Protein AF-A0AAU2G1R2-F1 (afdb_monomer)

Sequence (232 aa):
MHKQLATASADVEGIHIGPYNETPAFVFGTTLPKKSESITLYLLQAPGDGTLWDAKDLRLDPPVEDRSIRPGIDAPTEPNEEPPVGYHVRPEECGWFGRVLAQADAAGLMAFTGGGKPTAQYLTKRQGKGHFETFTHAGTGIVQDVTHTIHGKKFVGTDHVFRLNGVRVEAFSGLAEDLFDHLRDGRVEQYRHEAHALRDSWDTDPWDAKWRGPVSLHPDGTVMALRRLRLG

Secondary structure (DSSP, 8-state):
-HHHHHHHHHH-S-EEESSTTTS-EEEEEEE--STTSPPEEEEEEE---PPPP--TT---SSPPP---PPSB------TTSPPPSSEEE-GGGHHHHHHHHHHHHHHHHHHHTT-SHHHHTT--TTTTHHHHHH-----SS-EEEEEEEETTEEEEEEEEEEEETTEEEEEEEEEEHHHHHHHHTT-HHHHHHHHHHHTT-S---SEETTTTEEEEE-TTSEEEEEEE----

Solvent-accessible surface area (backbone atoms only — not comparable to full-atom values): 13292 Å² total; per-residue (Å²): 113,74,66,61,59,52,48,57,55,66,68,46,74,36,75,47,70,42,64,75,88,24,59,57,42,77,48,79,46,78,48,80,62,70,92,92,57,78,75,46,78,45,77,47,75,48,84,40,84,50,71,82,81,81,63,87,83,59,70,49,49,63,77,69,79,84,73,85,78,71,77,24,30,80,63,98,58,63,102,84,57,82,56,51,74,14,35,52,38,43,68,91,38,45,59,58,50,55,24,45,54,54,26,49,50,50,23,50,54,32,38,55,23,59,37,21,58,61,16,22,70,46,39,36,73,91,73,44,18,65,59,24,66,65,50,81,67,87,74,81,73,52,47,67,80,39,74,48,67,56,89,87,40,54,26,35,8,20,42,41,69,49,67,60,96,84,41,45,33,38,35,39,28,24,25,31,43,74,52,41,53,24,50,64,72,48,33,47,56,58,28,54,53,51,27,64,73,43,36,87,70,63,74,80,69,50,60,30,82,87,70,60,28,47,36,48,68,45,49,80,40,37,37,40,37,42,30,75,56,73,85,127

Mean predicted aligned error: 10.78 Å

pLDDT: mean 80.25, std 16.75, range [23.78, 97.75]

Foldseek 3Di:
DVVVVVVVCVQAVDEAEEDPLQDKDWDWDWDDDPPPDDIDIDIDISHHNDDDDDCPVQDQLDAADPDDFDFADPDPDDPPDGGDGHGYCYNVNVSRVVNLVLLVVLLVQCVQQPAAPLSLRSDDVVRPSVVRPPPPDDDAQWDAQDWDQFPNFIWGGIWHWDDDVNFIKIKHKTFGPVLVVCSSVSNSVVLVVVLQVCLVVDDPPQDGPVLGFGWDAGSSRIIMTMDTDDDD

Radius of gyration: 22.55 Å; Cα contacts (8 Å, |Δi|>4): 388; chains: 1; bounding box: 51×40×65 Å

Structure (mmCIF, N/CA/C/O backbone):
data_AF-A0AAU2G1R2-F1
#
_entry.id   AF-A0AAU2G1R2-F1
#
loop_
_atom_site.group_PDB
_atom_site.id
_atom_site.type_symbol
_atom_site.label_atom_id
_atom_site.label_alt_id
_atom_site.label_comp_id
_atom_site.label_asym_id
_atom_site.label_entity_id
_atom_site.label_seq_id
_atom_site.pdbx_PDB_ins_code
_atom_site.Cartn_x
_atom_site.Cartn_y
_atom_site.Cartn_z
_atom_site.occupancy
_atom_site.B_iso_or_equiv
_atom_site.auth_seq_id
_atom_site.auth_comp_id
_atom_site.auth_asym_id
_atom_site.auth_atom_id
_atom_site.pdbx_PDB_model_num
ATOM 1 N N . MET A 1 1 ? 4.671 18.970 1.355 1.00 27.77 1 MET A N 1
ATOM 2 C CA . MET A 1 1 ? 4.007 17.875 0.616 1.00 27.77 1 MET A CA 1
ATOM 3 C C . MET A 1 1 ? 3.863 18.156 -0.882 1.00 27.77 1 MET A C 1
ATOM 5 O O . MET A 1 1 ? 4.263 17.306 -1.658 1.00 27.77 1 MET A O 1
ATOM 9 N N . HIS A 1 2 ? 3.428 19.350 -1.318 1.00 28.17 2 HIS A N 1
ATOM 10 C CA . HIS A 1 2 ? 3.320 19.685 -2.756 1.00 28.17 2 HIS A CA 1
ATOM 11 C C . HIS A 1 2 ? 4.633 19.617 -3.563 1.00 28.17 2 HIS A C 1
ATOM 13 O O . HIS A 1 2 ? 4.597 19.294 -4.743 1.00 28.17 2 HIS A O 1
ATOM 19 N N . LYS A 1 3 ? 5.798 19.868 -2.946 1.00 23.78 3 LYS A N 1
ATOM 20 C CA . LYS A 1 3 ? 7.094 19.817 -3.647 1.00 23.78 3 LYS A CA 1
ATOM 21 C C . LYS A 1 3 ? 7.551 18.400 -4.014 1.00 23.78 3 LYS A C 1
ATOM 23 O O . LYS A 1 3 ? 8.157 18.248 -5.055 1.00 23.78 3 LYS A O 1
ATOM 28 N N . GLN A 1 4 ? 7.251 17.383 -3.202 1.00 28.77 4 GLN A N 1
ATOM 29 C CA . GLN A 1 4 ? 7.741 16.012 -3.433 1.00 28.77 4 GLN A CA 1
ATOM 30 C C . GLN A 1 4 ? 6.936 15.267 -4.508 1.00 28.77 4 GLN A C 1
ATOM 32 O O . GLN A 1 4 ? 7.524 14.564 -5.321 1.00 28.77 4 GLN A O 1
ATOM 37 N N . LEU A 1 5 ? 5.617 15.482 -4.567 1.00 28.64 5 LEU A N 1
ATOM 38 C CA . LEU A 1 5 ? 4.783 14.991 -5.672 1.00 28.64 5 LEU A CA 1
ATOM 39 C C . LEU A 1 5 ? 5.159 15.659 -7.006 1.00 28.64 5 LEU A C 1
ATOM 41 O O . LEU A 1 5 ? 5.196 14.986 -8.027 1.00 28.64 5 LEU A O 1
ATOM 45 N N . ALA A 1 6 ? 5.514 16.949 -6.979 1.00 30.42 6 ALA A N 1
ATOM 46 C CA . ALA A 1 6 ? 5.962 17.679 -8.165 1.00 30.42 6 ALA A CA 1
ATOM 47 C C . ALA A 1 6 ? 7.338 17.222 -8.686 1.00 30.42 6 ALA A C 1
ATOM 49 O O . ALA A 1 6 ? 7.575 17.301 -9.884 1.00 30.42 6 ALA A O 1
ATOM 50 N N . THR A 1 7 ? 8.244 16.739 -7.825 1.00 33.94 7 THR A N 1
ATOM 51 C CA . THR A 1 7 ? 9.551 16.208 -8.264 1.00 33.94 7 THR A CA 1
ATOM 52 C C . THR A 1 7 ? 9.407 14.826 -8.904 1.00 33.94 7 THR A C 1
ATOM 54 O O . THR A 1 7 ? 9.977 14.588 -9.959 1.00 33.94 7 THR A O 1
ATOM 57 N N . ALA A 1 8 ? 8.564 13.949 -8.345 1.00 40.16 8 ALA A N 1
ATOM 58 C CA . ALA A 1 8 ? 8.286 12.644 -8.949 1.00 40.16 8 ALA A CA 1
ATOM 59 C C . ALA A 1 8 ? 7.604 12.758 -10.328 1.00 40.16 8 ALA A C 1
ATOM 61 O O . ALA A 1 8 ? 7.925 11.986 -11.223 1.00 40.16 8 ALA A O 1
ATOM 62 N N . SER A 1 9 ? 6.710 13.738 -10.523 1.00 40.16 9 SER A N 1
ATOM 63 C CA . SER A 1 9 ? 6.109 14.003 -11.840 1.00 40.16 9 SER A CA 1
ATOM 64 C C . SER A 1 9 ? 7.039 14.735 -12.812 1.00 40.16 9 SER A C 1
ATOM 66 O O . SER A 1 9 ? 6.790 14.695 -14.008 1.00 40.16 9 SER A O 1
ATOM 68 N N . ALA A 1 10 ? 8.059 15.445 -12.314 1.00 42.25 10 ALA A N 1
ATOM 69 C CA . ALA A 1 10 ? 9.019 16.167 -13.152 1.00 42.25 10 ALA A CA 1
ATOM 70 C C . ALA A 1 10 ? 10.134 15.256 -13.692 1.00 42.25 10 ALA A C 1
ATOM 72 O O . ALA A 1 10 ? 10.619 15.494 -14.790 1.00 42.25 10 ALA A O 1
ATOM 73 N N . ASP A 1 11 ? 10.508 14.208 -12.949 1.00 46.41 11 ASP A N 1
ATOM 74 C CA . ASP A 1 11 ? 11.550 13.257 -13.368 1.00 46.41 11 ASP A CA 1
ATOM 75 C C . ASP A 1 11 ? 10.983 12.035 -14.124 1.00 46.41 11 ASP A C 1
ATOM 77 O O . ASP A 1 11 ? 11.727 11.297 -14.768 1.00 46.41 11 ASP A O 1
ATOM 81 N N . VAL A 1 12 ? 9.664 11.810 -14.069 1.00 55.34 12 VAL A N 1
ATOM 82 C CA . VAL A 1 12 ? 8.973 10.711 -14.763 1.00 55.34 12 VAL A CA 1
ATOM 83 C C . VAL A 1 12 ? 7.931 11.294 -15.719 1.00 55.34 12 VAL A C 1
ATOM 85 O O . VAL A 1 12 ? 6.729 11.195 -15.486 1.00 55.34 12 VAL A O 1
ATOM 88 N N . GLU A 1 13 ? 8.385 11.915 -16.812 1.00 61.81 13 GLU A N 1
ATOM 89 C CA . GLU A 1 13 ? 7.487 12.309 -17.915 1.00 61.81 13 GLU A CA 1
ATOM 90 C C . GLU A 1 13 ? 6.883 11.081 -18.627 1.00 61.81 13 GLU A C 1
ATOM 92 O O . GLU A 1 13 ? 5.807 11.168 -19.218 1.00 61.81 13 GLU A O 1
ATOM 97 N N . GLY A 1 14 ? 7.524 9.912 -18.506 1.00 69.56 14 GLY A N 1
ATOM 98 C CA . GLY A 1 14 ? 7.012 8.640 -19.005 1.00 69.56 14 GLY A CA 1
ATOM 99 C C . GLY A 1 14 ? 7.773 7.428 -18.462 1.00 69.56 14 GLY A C 1
ATOM 100 O O . GLY A 1 14 ? 8.947 7.517 -18.098 1.00 69.56 14 GLY A O 1
ATOM 101 N N . ILE A 1 15 ? 7.098 6.278 -18.413 1.00 74.62 15 ILE A N 1
ATOM 102 C CA . ILE A 1 15 ? 7.721 4.966 -18.192 1.00 74.62 15 ILE A CA 1
ATOM 103 C C . ILE A 1 15 ? 7.383 4.101 -19.402 1.00 74.62 15 ILE A C 1
ATOM 105 O O . ILE A 1 15 ? 6.207 3.861 -19.678 1.00 74.62 15 ILE A O 1
ATOM 109 N N . HIS A 1 16 ? 8.408 3.626 -20.105 1.00 78.25 16 HIS A N 1
ATOM 110 C CA . HIS A 1 16 ? 8.271 2.619 -21.155 1.00 78.25 16 HIS A CA 1
ATOM 111 C C . HIS A 1 16 ? 8.585 1.247 -20.562 1.00 78.25 16 HIS A C 1
ATOM 113 O O . HIS A 1 16 ? 9.627 1.086 -19.934 1.00 78.25 16 HIS A O 1
ATOM 119 N N . ILE A 1 17 ? 7.698 0.266 -20.731 1.00 77.31 17 ILE A N 1
ATOM 120 C CA . ILE A 1 17 ? 7.875 -1.093 -20.197 1.00 77.31 17 ILE A CA 1
ATOM 121 C C . ILE A 1 17 ? 7.864 -2.085 -21.355 1.00 77.31 17 ILE A C 1
ATOM 123 O O . ILE A 1 17 ? 6.938 -2.068 -22.165 1.00 77.31 17 ILE A O 1
ATOM 127 N N . GLY A 1 18 ? 8.852 -2.980 -21.378 1.00 77.12 18 GLY A N 1
ATOM 128 C CA . GLY A 1 18 ? 9.007 -3.983 -22.430 1.00 77.12 18 GLY A CA 1
ATOM 129 C C . GLY A 1 18 ? 9.781 -3.451 -23.638 1.00 77.12 18 GLY A C 1
ATOM 130 O O . GLY A 1 18 ? 10.344 -2.362 -23.570 1.00 77.12 18 GLY A O 1
ATOM 131 N N . PRO A 1 19 ? 9.857 -4.215 -24.739 1.00 78.19 19 PRO A N 1
ATOM 132 C CA . PRO A 1 19 ? 10.614 -3.812 -25.919 1.00 78.19 19 PRO A CA 1
ATOM 133 C C . PRO A 1 19 ? 10.111 -2.489 -26.507 1.00 78.19 19 PRO A C 1
ATOM 135 O O . PRO A 1 19 ? 8.931 -2.138 -26.405 1.00 78.19 19 PRO A O 1
ATOM 138 N N . TYR A 1 20 ? 11.014 -1.726 -27.119 1.00 76.19 20 TYR A N 1
ATOM 139 C CA . TYR A 1 20 ? 10.647 -0.471 -27.767 1.00 76.19 20 TYR A CA 1
ATOM 140 C C . TYR A 1 20 ? 9.692 -0.719 -28.944 1.00 76.19 20 TYR A C 1
ATOM 142 O O . TYR A 1 20 ? 9.938 -1.597 -29.763 1.00 76.19 20 TYR A O 1
ATOM 150 N N . ASN A 1 21 ? 8.639 0.098 -29.057 1.00 73.44 21 ASN A N 1
ATOM 151 C CA . ASN A 1 21 ? 7.665 0.080 -30.160 1.00 73.44 21 ASN A CA 1
ATOM 152 C C . ASN A 1 21 ? 6.867 -1.230 -30.348 1.00 73.44 21 ASN A C 1
ATOM 154 O O . ASN A 1 21 ? 6.244 -1.419 -31.388 1.00 73.44 21 ASN A O 1
ATOM 158 N N . GLU A 1 22 ? 6.842 -2.111 -29.347 1.00 75.31 22 GLU A N 1
ATOM 159 C CA . GLU A 1 22 ? 6.007 -3.324 -29.375 1.00 75.31 22 GLU A CA 1
ATOM 160 C C . GLU A 1 22 ? 4.726 -3.169 -28.538 1.00 75.31 22 GLU A C 1
ATOM 162 O O . GLU A 1 22 ? 3.746 -3.876 -28.764 1.00 75.31 22 GLU A O 1
ATOM 167 N N . THR A 1 23 ? 4.681 -2.223 -27.594 1.00 70.62 23 THR A N 1
ATOM 168 C CA . THR A 1 23 ? 3.522 -2.029 -26.708 1.00 70.62 23 THR A CA 1
ATOM 169 C C . THR A 1 23 ? 2.319 -1.465 -27.475 1.00 70.62 23 THR A C 1
ATOM 171 O O . THR A 1 23 ? 2.389 -0.332 -27.962 1.00 70.62 23 THR A O 1
ATOM 174 N N . PRO A 1 24 ? 1.185 -2.189 -27.554 1.00 70.12 24 PRO A N 1
ATOM 175 C CA . PRO A 1 24 ? -0.015 -1.668 -28.196 1.00 70.12 24 PRO A CA 1
ATOM 176 C C . PRO A 1 24 ? -0.565 -0.477 -27.404 1.00 70.12 24 PRO A C 1
ATOM 178 O O . PRO A 1 24 ? -0.709 -0.543 -26.181 1.00 70.12 24 PRO A O 1
ATOM 181 N N . ALA A 1 25 ? -0.914 0.606 -28.099 1.00 70.25 25 ALA A N 1
ATOM 182 C CA . ALA A 1 25 ? -1.429 1.818 -27.469 1.00 70.25 25 ALA A CA 1
ATOM 183 C C . ALA A 1 25 ? -2.689 2.340 -28.166 1.00 70.25 25 ALA A C 1
ATOM 185 O O . ALA A 1 25 ? -2.828 2.283 -29.390 1.00 70.25 25 ALA A O 1
ATOM 186 N N . PHE A 1 26 ? -3.592 2.903 -27.365 1.00 64.19 26 PHE A N 1
ATOM 187 C CA . PHE A 1 26 ? -4.735 3.673 -27.839 1.00 64.19 26 PHE A CA 1
ATOM 188 C C . PHE A 1 26 ? -4.612 5.110 -27.347 1.00 64.19 26 PHE A C 1
ATOM 190 O O . PHE A 1 26 ? -4.489 5.354 -26.147 1.00 64.19 26 PHE A O 1
ATOM 197 N N . VAL A 1 27 ? -4.683 6.064 -28.270 1.00 73.06 27 VAL A N 1
ATOM 198 C CA . VAL A 1 27 ? -4.771 7.490 -27.953 1.00 73.06 27 VAL A CA 1
ATOM 199 C C . VAL A 1 27 ? -6.194 7.950 -28.228 1.00 73.06 27 VAL A C 1
ATOM 201 O O . VAL A 1 27 ? -6.713 7.781 -29.333 1.00 73.06 27 VAL A O 1
ATOM 204 N N . PHE A 1 28 ? -6.819 8.538 -27.210 1.00 68.81 28 PHE A N 1
ATOM 205 C CA . PHE A 1 28 ? -8.180 9.055 -27.277 1.00 68.81 28 PHE A CA 1
ATOM 206 C C . PHE A 1 28 ? -8.156 10.582 -27.333 1.00 68.81 28 PHE A C 1
ATOM 208 O O . PHE A 1 28 ? -7.623 11.238 -26.440 1.00 68.81 28 PHE A O 1
ATOM 215 N N . GLY A 1 29 ? -8.775 11.159 -28.357 1.00 66.25 29 GLY A N 1
ATOM 216 C CA . GLY A 1 29 ? -9.076 12.585 -28.436 1.00 66.25 29 GLY A CA 1
ATOM 217 C C . GLY A 1 29 ? -10.578 12.791 -28.314 1.00 66.25 29 GLY A C 1
ATOM 218 O O . GLY A 1 29 ? -11.335 12.221 -29.088 1.00 66.25 29 GLY A O 1
ATOM 219 N N . THR A 1 30 ? -11.042 13.603 -27.367 1.00 73.75 30 THR A N 1
ATOM 220 C CA . THR A 1 30 ? -12.479 13.905 -27.250 1.00 73.75 30 THR A CA 1
ATOM 221 C C . THR A 1 30 ? -12.740 15.335 -27.685 1.00 73.75 30 THR A C 1
ATOM 223 O O . THR A 1 30 ? -12.097 16.257 -27.190 1.00 73.75 30 THR A O 1
ATOM 226 N N . THR A 1 31 ? -13.706 15.544 -28.577 1.00 77.88 31 THR A N 1
ATOM 227 C CA . THR A 1 31 ? -14.250 16.879 -28.850 1.00 77.88 31 THR A CA 1
ATOM 228 C C . THR A 1 31 ? -15.627 16.998 -28.214 1.00 77.88 31 THR A C 1
ATOM 230 O O . THR A 1 31 ? -16.535 16.224 -28.522 1.00 77.88 31 THR A O 1
ATOM 233 N N . LEU A 1 32 ? -15.759 17.975 -27.313 1.00 70.88 32 LEU A N 1
ATOM 234 C CA . LEU A 1 32 ? -17.007 18.342 -26.648 1.00 70.88 32 LEU A CA 1
ATOM 235 C C . LEU A 1 32 ? -17.584 19.593 -27.333 1.00 70.88 32 LEU A C 1
ATOM 237 O O . LEU A 1 32 ? -17.175 20.709 -26.997 1.00 70.88 32 LEU A O 1
ATOM 241 N N . PRO A 1 33 ? -18.492 19.447 -28.313 1.00 73.62 33 PRO A N 1
ATOM 242 C CA . PRO A 1 33 ? -19.118 20.599 -28.948 1.00 73.62 33 PRO A CA 1
ATOM 243 C C . PRO A 1 33 ? -20.087 21.320 -27.994 1.00 73.62 33 PRO A C 1
ATOM 245 O O . PRO A 1 33 ? -20.497 20.800 -26.952 1.00 73.62 33 PRO A O 1
ATOM 248 N N . LYS A 1 34 ? -20.455 22.563 -28.336 1.00 68.88 34 LYS A N 1
ATOM 249 C CA . LYS A 1 34 ? -21.449 23.333 -27.567 1.00 68.88 34 LYS A CA 1
ATOM 250 C C . LYS A 1 34 ? -22.849 22.716 -27.731 1.00 68.88 34 LYS A C 1
ATOM 252 O O . LYS A 1 34 ? -23.113 22.014 -28.697 1.00 68.88 34 LYS A O 1
ATOM 257 N N . LYS A 1 35 ? -23.723 22.975 -26.741 1.00 59.09 35 LYS A N 1
ATOM 258 C CA . LYS A 1 35 ? -25.059 22.368 -26.543 1.00 59.09 35 LYS A CA 1
ATOM 259 C C . LYS A 1 35 ? -25.756 21.942 -27.846 1.00 59.09 35 LYS A C 1
ATOM 261 O O . LYS A 1 35 ? -25.976 22.787 -28.707 1.00 59.09 35 LYS A O 1
ATOM 266 N N . SER A 1 36 ? -26.227 20.688 -27.852 1.00 59.25 36 SER A N 1
ATOM 267 C CA . SER A 1 36 ? -27.046 19.974 -28.859 1.00 59.25 36 SER A CA 1
ATOM 268 C C . SER A 1 36 ? -26.328 19.106 -29.903 1.00 59.25 36 SER A C 1
ATOM 270 O O . SER A 1 36 ? -27.009 18.400 -30.640 1.00 59.25 36 SER A O 1
ATOM 272 N N . GLU A 1 37 ? -24.996 19.037 -29.898 1.00 72.50 37 GLU A N 1
ATOM 273 C CA . GLU A 1 37 ? -24.237 18.115 -30.760 1.00 72.50 37 GLU A CA 1
ATOM 274 C C . GLU A 1 37 ? -23.710 16.884 -30.002 1.00 72.50 37 GLU A C 1
ATOM 276 O O . GLU A 1 37 ? -23.461 16.925 -28.793 1.00 72.50 37 GLU A O 1
ATOM 281 N N . SER A 1 38 ? -23.548 15.768 -30.718 1.00 71.56 38 SER A N 1
ATOM 282 C CA . SER A 1 38 ? -22.986 14.528 -30.180 1.00 71.56 38 SER A CA 1
ATOM 283 C C . SER A 1 38 ? -21.492 14.673 -29.881 1.00 71.56 38 SER A C 1
ATOM 285 O O . SER A 1 38 ? -20.734 15.202 -30.693 1.00 71.56 38 SER A O 1
ATOM 287 N N . ILE A 1 39 ? -21.054 14.139 -28.739 1.00 81.75 39 ILE A N 1
ATOM 288 C CA . ILE A 1 39 ? -19.632 14.033 -28.393 1.00 81.75 39 ILE A CA 1
ATOM 289 C C . ILE A 1 39 ? -18.931 13.168 -29.445 1.00 81.75 39 ILE A C 1
ATOM 291 O O . ILE A 1 39 ? -19.373 12.053 -29.720 1.00 81.75 39 ILE A O 1
ATOM 295 N N . THR A 1 40 ? -17.835 13.674 -30.013 1.00 79.69 40 THR A N 1
ATOM 296 C CA . THR A 1 40 ? -17.013 12.921 -30.971 1.00 79.69 40 THR A CA 1
ATOM 297 C C . THR A 1 40 ? -15.746 12.428 -30.285 1.00 79.69 40 THR A C 1
ATOM 299 O O . THR A 1 40 ? -15.020 13.215 -29.672 1.00 79.69 40 THR A O 1
ATOM 302 N N . LEU A 1 41 ? -15.485 11.125 -30.399 1.00 70.69 41 LEU A N 1
ATOM 303 C CA . LEU A 1 41 ? -14.278 10.462 -29.914 1.00 70.69 41 LEU A CA 1
ATOM 304 C C . LEU A 1 41 ? -13.398 10.087 -31.112 1.00 70.69 41 LEU A C 1
ATOM 306 O O . LEU A 1 41 ? -13.827 9.350 -31.996 1.00 70.69 41 LEU A O 1
ATOM 310 N N . TYR A 1 42 ? -12.169 10.588 -31.126 1.00 74.81 42 TYR A N 1
ATOM 311 C CA . TYR A 1 42 ? -11.104 10.189 -32.035 1.00 74.81 42 TYR A CA 1
ATOM 312 C C . TYR A 1 42 ? -10.277 9.103 -31.358 1.00 74.81 42 TYR A C 1
ATOM 314 O O . TYR A 1 42 ? -9.797 9.298 -30.241 1.00 74.81 42 TYR A O 1
ATOM 322 N N . LEU A 1 43 ? -10.112 7.972 -32.036 1.00 75.69 43 LEU A N 1
ATOM 323 C CA . LEU A 1 43 ? -9.280 6.867 -31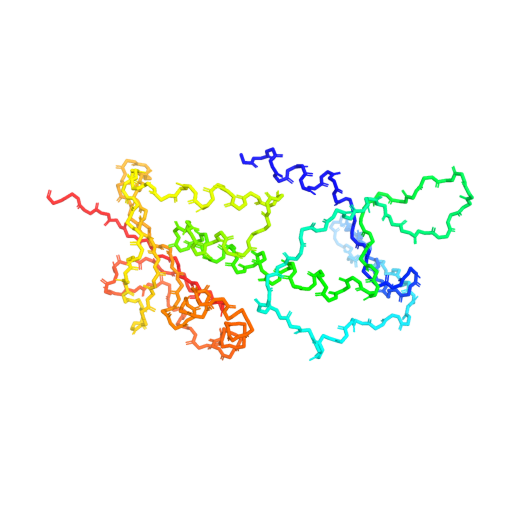.583 1.00 75.69 43 LEU A CA 1
ATOM 324 C C . LEU A 1 43 ? -8.127 6.697 -32.564 1.00 75.69 43 LEU A C 1
ATOM 326 O O . LEU A 1 43 ? -8.356 6.401 -33.736 1.00 75.69 43 LEU A O 1
ATOM 330 N N . LEU A 1 44 ? -6.899 6.861 -32.083 1.00 76.81 44 LEU A N 1
ATOM 331 C CA . LEU A 1 44 ? -5.711 6.422 -32.800 1.00 76.81 44 LEU A CA 1
ATOM 332 C C . LEU A 1 44 ? -5.216 5.138 -32.143 1.00 76.81 44 LEU A C 1
ATOM 334 O O . LEU A 1 44 ? -4.940 5.116 -30.944 1.00 76.81 44 LEU A O 1
ATOM 338 N N . GLN A 1 45 ? -5.119 4.075 -32.932 1.00 76.12 45 GLN A N 1
ATOM 339 C CA . GLN A 1 45 ? -4.516 2.821 -32.509 1.00 76.12 45 GLN A CA 1
ATOM 340 C C . GLN A 1 45 ? -3.092 2.751 -33.054 1.00 76.12 45 GLN A C 1
ATOM 342 O O . GLN A 1 45 ? -2.890 2.838 -34.264 1.00 76.12 45 GLN A O 1
ATOM 347 N N . ALA A 1 46 ? -2.127 2.542 -32.166 1.00 74.81 46 ALA A N 1
ATOM 348 C CA . ALA A 1 46 ? -0.814 2.036 -32.529 1.00 74.81 46 ALA A CA 1
ATOM 349 C C . ALA A 1 46 ? -0.849 0.509 -32.339 1.00 74.81 46 ALA A C 1
ATOM 351 O O . ALA A 1 46 ? -0.969 0.051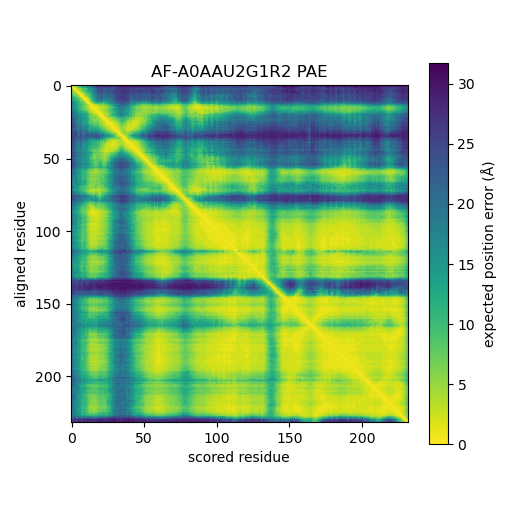 -31.195 1.00 74.81 46 ALA A O 1
ATOM 352 N N . PRO A 1 47 ? -0.852 -0.290 -33.426 1.00 67.56 47 PRO A N 1
ATOM 353 C CA . PRO A 1 47 ? -0.787 -1.737 -33.298 1.00 67.56 47 PRO A CA 1
ATOM 354 C C . PRO A 1 47 ? 0.553 -2.123 -32.668 1.00 67.56 47 PRO A C 1
ATOM 356 O O . PRO A 1 47 ? 1.585 -1.552 -33.005 1.00 67.56 47 PRO A O 1
ATOM 359 N N . GLY A 1 48 ? 0.514 -3.097 -31.771 1.00 69.00 48 GLY A N 1
ATOM 360 C CA . GLY A 1 48 ? 1.686 -3.685 -31.139 1.00 69.00 48 GLY A CA 1
ATOM 361 C C . GLY A 1 48 ? 1.430 -5.169 -30.911 1.00 69.00 48 GLY A C 1
ATOM 362 O O . GLY A 1 48 ? 0.281 -5.573 -30.711 1.00 69.00 48 GLY A O 1
ATOM 363 N N . ASP A 1 49 ? 2.476 -5.978 -31.000 1.00 71.25 49 ASP A N 1
ATOM 364 C CA . ASP A 1 49 ? 2.486 -7.411 -30.688 1.00 71.25 49 ASP A CA 1
ATOM 365 C C . ASP A 1 49 ? 3.057 -7.700 -29.291 1.00 71.25 49 ASP A C 1
ATOM 367 O O . ASP A 1 49 ? 3.123 -8.854 -28.865 1.00 71.25 49 ASP A O 1
ATOM 371 N N . GLY A 1 50 ? 3.395 -6.643 -28.549 1.00 66.38 50 GLY A N 1
ATOM 372 C CA . GLY A 1 50 ? 3.876 -6.709 -27.186 1.00 66.38 50 GLY A CA 1
ATOM 373 C C . GLY A 1 50 ? 2.875 -7.408 -26.275 1.00 66.38 50 GLY A C 1
ATOM 374 O O . GLY A 1 50 ? 1.717 -7.010 -26.130 1.00 66.38 50 GLY A O 1
ATOM 375 N N . THR A 1 51 ? 3.344 -8.457 -25.614 1.00 63.69 51 THR A N 1
ATOM 376 C CA . THR A 1 51 ? 2.619 -9.119 -24.534 1.00 63.69 51 THR A CA 1
ATOM 377 C C . THR A 1 51 ? 2.914 -8.438 -23.207 1.00 63.69 51 THR A C 1
ATOM 379 O O . THR A 1 51 ? 4.075 -8.178 -22.884 1.00 63.69 51 THR A O 1
ATOM 382 N N . LEU A 1 52 ? 1.874 -8.221 -22.395 1.00 64.12 52 LEU A N 1
ATOM 383 C CA . LEU A 1 52 ? 2.070 -7.926 -20.977 1.00 64.12 52 LEU A CA 1
ATOM 384 C C . LEU A 1 52 ? 2.926 -9.039 -20.372 1.00 64.12 52 LEU A C 1
ATOM 386 O O . LEU A 1 52 ? 2.629 -10.221 -20.543 1.00 64.12 52 LEU A O 1
ATOM 390 N N . TRP A 1 53 ? 4.007 -8.641 -19.712 1.00 68.31 53 TRP A N 1
ATOM 391 C CA . TRP A 1 53 ? 4.976 -9.563 -19.142 1.00 68.31 53 TRP A CA 1
ATOM 392 C C . TRP A 1 53 ? 4.298 -10.581 -18.206 1.00 68.31 53 TRP A C 1
ATOM 394 O O . TRP A 1 53 ? 3.581 -10.208 -17.276 1.00 68.31 53 TRP A O 1
ATOM 404 N N . ASP A 1 54 ? 4.519 -11.873 -18.474 1.00 69.31 54 ASP A N 1
ATOM 405 C CA . ASP A 1 54 ? 3.974 -12.978 -17.684 1.00 69.31 54 ASP A CA 1
ATOM 406 C C . ASP A 1 54 ? 4.833 -13.187 -16.428 1.00 69.31 54 ASP A C 1
ATOM 408 O O . ASP A 1 54 ? 5.942 -13.721 -16.477 1.00 69.31 54 ASP A O 1
ATOM 412 N N . ALA A 1 55 ? 4.317 -12.736 -15.285 1.00 67.75 55 ALA A N 1
ATOM 413 C CA . ALA A 1 55 ? 5.023 -12.721 -14.007 1.00 67.75 55 ALA A CA 1
ATOM 414 C C . ALA A 1 55 ? 5.037 -14.083 -13.276 1.00 67.75 55 ALA A C 1
ATOM 416 O O . ALA A 1 55 ? 5.248 -14.113 -12.066 1.00 67.75 55 ALA A O 1
ATOM 417 N N . LYS A 1 56 ? 4.809 -15.212 -13.964 1.00 69.38 56 LYS A N 1
ATOM 418 C CA . LYS A 1 56 ? 4.714 -16.555 -13.345 1.00 69.38 56 LYS A CA 1
ATOM 419 C C . LYS A 1 56 ? 5.894 -16.937 -12.449 1.00 69.38 56 LYS A C 1
ATOM 421 O O . LYS A 1 56 ? 5.679 -17.593 -11.436 1.00 69.38 56 LYS A O 1
ATOM 426 N N . ASP A 1 57 ? 7.102 -16.494 -12.792 1.00 73.06 57 ASP A N 1
ATOM 427 C CA . ASP A 1 57 ? 8.325 -16.789 -12.033 1.00 73.06 57 ASP A CA 1
ATOM 428 C C . ASP A 1 57 ? 8.795 -15.608 -11.161 1.00 73.06 57 ASP A C 1
ATOM 430 O O . ASP A 1 57 ? 9.896 -15.623 -10.595 1.00 73.06 57 ASP A O 1
ATOM 434 N N . LEU A 1 58 ? 7.988 -14.547 -11.056 1.00 83.44 58 LEU A N 1
ATOM 435 C CA . LEU A 1 58 ? 8.341 -13.371 -10.277 1.00 83.44 58 LEU A CA 1
ATOM 436 C C . LEU A 1 58 ? 8.241 -13.667 -8.783 1.00 83.44 58 LEU A C 1
ATOM 438 O O . LEU A 1 58 ? 7.150 -13.839 -8.252 1.00 83.44 58 LEU A O 1
ATOM 442 N N . ARG A 1 59 ? 9.386 -13.606 -8.099 1.00 90.00 59 ARG A N 1
ATOM 443 C CA . ARG A 1 59 ? 9.446 -13.655 -6.634 1.00 90.00 59 ARG A CA 1
ATOM 444 C C . ARG A 1 59 ? 9.414 -12.256 -6.024 1.00 90.00 59 ARG A C 1
ATOM 446 O O . ARG A 1 59 ? 10.336 -11.474 -6.299 1.00 90.00 59 ARG A O 1
ATOM 453 N N . LEU A 1 60 ? 8.416 -11.954 -5.191 1.00 91.62 60 LEU A N 1
ATOM 454 C CA . LEU A 1 60 ? 8.220 -10.623 -4.577 1.00 91.62 60 LEU A CA 1
ATOM 455 C C . LEU A 1 60 ? 8.824 -10.478 -3.173 1.00 91.62 60 LEU A C 1
ATOM 457 O O . LEU A 1 60 ? 9.211 -9.372 -2.794 1.00 91.62 60 LEU A O 1
ATOM 461 N N . ASP A 1 61 ? 8.927 -11.578 -2.430 1.00 94.12 61 ASP A N 1
ATOM 462 C CA . ASP A 1 61 ? 9.421 -11.596 -1.045 1.00 94.12 61 ASP A CA 1
ATOM 463 C C . ASP A 1 61 ? 10.890 -11.162 -0.874 1.00 94.12 61 ASP A C 1
ATOM 465 O O . ASP A 1 61 ? 11.199 -10.484 0.109 1.00 94.12 61 ASP A O 1
ATOM 469 N N . PRO A 1 62 ? 11.833 -11.513 -1.779 1.00 91.62 62 PRO A N 1
ATOM 470 C CA . PRO A 1 62 ? 13.216 -11.081 -1.618 1.00 91.62 62 PRO A CA 1
ATOM 471 C C . PRO A 1 62 ? 13.327 -9.550 -1.584 1.00 91.62 62 PRO A C 1
ATOM 473 O O . PRO A 1 62 ? 12.561 -8.872 -2.267 1.00 91.62 62 PRO A O 1
ATOM 476 N N . PRO A 1 63 ? 14.308 -8.979 -0.864 1.00 87.00 63 PRO A N 1
ATOM 477 C CA . PRO A 1 63 ? 14.507 -7.537 -0.852 1.00 87.00 63 PRO A CA 1
ATOM 478 C C . PRO A 1 63 ? 14.833 -7.004 -2.254 1.00 87.00 63 PRO A C 1
ATOM 480 O O . PRO A 1 63 ? 15.412 -7.691 -3.105 1.00 87.00 63 PRO A O 1
ATOM 483 N N . VAL A 1 64 ? 14.467 -5.746 -2.485 1.00 87.12 64 VAL A N 1
ATOM 484 C CA . VAL A 1 64 ? 14.760 -5.033 -3.732 1.00 87.12 64 VAL A CA 1
ATOM 485 C C . VAL A 1 64 ? 16.224 -4.603 -3.765 1.00 87.12 64 VAL A C 1
ATOM 487 O O . VAL A 1 64 ? 16.761 -4.053 -2.803 1.00 87.12 64 VAL A O 1
ATOM 490 N N . GLU A 1 65 ? 16.867 -4.814 -4.909 1.00 86.38 65 GLU A N 1
ATOM 491 C CA . GLU A 1 65 ? 18.200 -4.284 -5.183 1.00 86.38 65 GLU A CA 1
ATOM 492 C C . GLU A 1 65 ? 18.145 -2.774 -5.444 1.00 86.38 65 GLU A C 1
ATOM 494 O O . GLU A 1 65 ? 17.345 -2.299 -6.255 1.00 86.38 65 GLU A O 1
ATOM 499 N N . ASP A 1 66 ? 19.043 -2.024 -4.803 1.00 85.25 66 ASP A N 1
ATOM 500 C CA . ASP A 1 66 ? 19.203 -0.577 -4.990 1.00 85.25 66 ASP A CA 1
ATOM 501 C C . ASP A 1 66 ? 19.944 -0.286 -6.312 1.00 85.25 66 ASP A C 1
ATOM 503 O O . ASP A 1 66 ? 21.156 -0.051 -6.340 1.00 85.25 66 ASP A O 1
ATOM 507 N N . ARG A 1 67 ? 19.214 -0.391 -7.431 1.00 83.69 67 ARG A N 1
ATOM 508 C CA . ARG A 1 67 ? 19.729 -0.152 -8.787 1.00 83.69 67 ARG A CA 1
ATOM 509 C C . ARG A 1 67 ? 19.627 1.326 -9.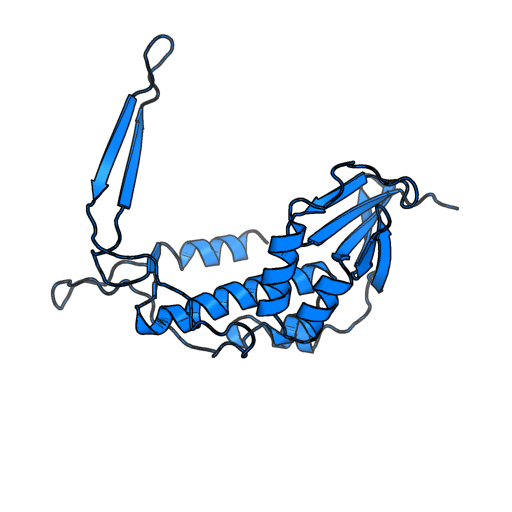161 1.00 83.69 67 ARG A C 1
ATOM 511 O O . ARG A 1 67 ? 18.619 1.979 -8.914 1.00 83.69 67 ARG A O 1
ATOM 518 N N . SER A 1 68 ? 20.665 1.838 -9.820 1.00 78.69 68 SER A N 1
ATOM 519 C CA . SER A 1 68 ? 20.670 3.179 -10.411 1.00 78.69 68 SER A CA 1
ATOM 520 C C . SER A 1 68 ? 20.345 3.073 -11.898 1.00 78.69 68 SER A C 1
ATOM 522 O O . SER A 1 68 ? 21.259 2.949 -12.711 1.00 78.69 68 SER A O 1
ATOM 524 N N . ILE A 1 69 ? 19.057 3.087 -12.251 1.00 74.50 69 ILE A N 1
ATOM 525 C CA . ILE A 1 69 ? 18.637 3.063 -13.659 1.00 74.50 69 ILE A CA 1
ATOM 526 C C . ILE A 1 69 ? 18.895 4.430 -14.291 1.00 74.50 69 ILE A C 1
ATOM 528 O O . ILE A 1 69 ? 18.611 5.472 -13.697 1.00 74.50 69 ILE A O 1
ATOM 532 N N . ARG A 1 70 ? 19.481 4.409 -15.490 1.00 78.19 70 ARG A N 1
ATOM 533 C CA . ARG A 1 70 ? 19.733 5.609 -16.283 1.00 78.19 70 ARG A CA 1
ATOM 534 C C . ARG A 1 70 ? 18.390 6.160 -16.792 1.00 78.19 70 ARG A C 1
ATOM 536 O O . ARG A 1 70 ? 17.638 5.394 -17.384 1.00 78.19 70 ARG A O 1
ATOM 543 N N . PRO A 1 71 ? 18.098 7.456 -16.599 1.00 76.81 71 PRO A N 1
ATOM 544 C CA . PRO A 1 71 ? 16.964 8.096 -17.257 1.00 76.81 71 PRO A CA 1
ATOM 545 C C . PRO A 1 71 ? 17.128 8.090 -18.785 1.00 76.81 71 PRO A C 1
ATOM 547 O O . PRO A 1 71 ? 18.236 8.273 -19.297 1.00 76.81 71 PRO A O 1
ATOM 550 N N . GLY A 1 72 ? 16.019 7.915 -19.490 1.00 77.50 72 GLY A N 1
ATOM 551 C CA . GLY A 1 72 ? 15.900 7.864 -20.942 1.00 77.50 72 GLY A CA 1
ATOM 552 C C . GLY A 1 72 ? 15.076 6.660 -21.396 1.00 77.50 72 GLY A C 1
ATOM 553 O O . GLY A 1 72 ? 15.165 5.577 -20.814 1.00 77.50 72 GLY A O 1
ATOM 554 N N . ILE A 1 73 ? 14.275 6.847 -22.443 1.00 79.81 73 ILE A N 1
ATOM 555 C CA . ILE A 1 73 ? 13.689 5.737 -23.195 1.00 79.81 73 ILE A CA 1
ATOM 556 C C . ILE A 1 73 ? 14.671 5.346 -24.298 1.00 79.81 73 ILE A C 1
ATOM 558 O O . ILE A 1 73 ? 14.995 6.176 -25.144 1.00 79.81 73 ILE A O 1
ATOM 562 N N . ASP A 1 74 ? 15.135 4.093 -24.301 1.00 78.88 74 ASP A N 1
ATOM 563 C CA . ASP A 1 74 ? 15.952 3.557 -25.402 1.00 78.88 74 ASP A CA 1
ATOM 564 C C . ASP A 1 74 ? 15.121 3.485 -26.698 1.00 78.88 74 ASP A C 1
ATOM 566 O O . ASP A 1 74 ? 14.511 2.463 -27.013 1.00 78.88 74 ASP A O 1
ATOM 570 N N . ALA A 1 75 ? 15.057 4.600 -27.422 1.00 73.56 75 ALA A N 1
ATOM 571 C CA . ALA A 1 75 ? 14.554 4.676 -28.782 1.00 73.56 75 ALA A CA 1
ATOM 572 C C . ALA A 1 75 ? 15.712 4.415 -29.762 1.00 73.56 75 ALA A C 1
ATOM 574 O O . ALA A 1 75 ? 16.850 4.794 -29.477 1.00 73.56 75 ALA A O 1
ATOM 575 N N . PRO A 1 76 ? 15.462 3.800 -30.930 1.00 66.19 76 PRO A N 1
ATOM 576 C CA . PRO A 1 76 ? 16.412 3.768 -32.031 1.00 66.19 76 PRO A CA 1
ATOM 577 C C . PRO A 1 76 ? 16.488 5.169 -32.658 1.00 66.19 76 PRO A C 1
ATOM 579 O O . PRO A 1 76 ? 15.945 5.417 -33.731 1.00 66.19 76 PRO A O 1
ATOM 582 N N . THR A 1 77 ? 17.101 6.110 -31.948 1.00 60.59 77 THR A N 1
ATOM 583 C CA . THR A 1 77 ? 17.407 7.457 -32.429 1.00 60.59 77 THR A CA 1
ATOM 584 C C . THR A 1 77 ? 18.696 7.461 -33.253 1.00 60.59 77 THR A C 1
ATOM 586 O O . THR A 1 77 ? 19.531 6.556 -33.148 1.00 60.59 77 THR A O 1
ATOM 589 N N . GLU A 1 78 ? 18.885 8.485 -34.094 1.00 62.00 78 GLU A N 1
ATOM 590 C CA . GLU A 1 78 ? 20.187 8.709 -34.730 1.00 62.00 78 GLU A CA 1
ATOM 591 C C . GLU A 1 78 ? 21.279 8.931 -33.657 1.00 62.00 78 GLU A C 1
ATOM 593 O O . GLU A 1 78 ? 20.963 9.398 -32.561 1.00 62.00 78 GLU A O 1
ATOM 598 N N . PRO A 1 79 ? 22.571 8.650 -33.935 1.00 58.44 79 PRO A N 1
ATOM 599 C CA . PRO A 1 79 ? 23.654 8.625 -32.934 1.00 58.44 79 PRO A CA 1
ATOM 600 C C . PRO A 1 79 ? 23.865 9.902 -32.094 1.00 58.44 79 PRO A C 1
ATOM 602 O O . PRO A 1 79 ? 24.708 9.898 -31.200 1.00 58.44 79 PRO A O 1
ATOM 605 N N . ASN A 1 80 ? 23.154 10.991 -32.397 1.00 61.62 80 ASN A N 1
ATOM 606 C CA . ASN A 1 80 ? 23.319 12.323 -31.821 1.00 61.62 80 ASN A CA 1
ATOM 607 C C . ASN A 1 80 ? 22.022 12.931 -31.255 1.00 61.62 80 ASN A C 1
ATOM 609 O O . ASN A 1 80 ? 22.021 14.106 -30.892 1.00 61.62 80 ASN A O 1
ATOM 613 N N . GLU A 1 81 ? 20.926 12.176 -31.207 1.00 71.69 81 GLU A N 1
ATOM 614 C CA . GLU A 1 81 ? 19.648 12.660 -30.682 1.00 71.69 81 GLU A CA 1
ATOM 615 C C . GLU A 1 81 ? 19.462 12.201 -29.229 1.00 71.69 81 GLU A C 1
ATOM 617 O O . GLU A 1 81 ? 19.747 11.052 -28.878 1.00 71.69 81 GLU A O 1
ATOM 622 N N . GLU A 1 82 ? 19.040 13.122 -28.359 1.00 70.50 82 GLU A N 1
ATOM 623 C CA . GLU A 1 82 ? 18.815 12.805 -26.949 1.00 70.50 82 GLU A CA 1
ATOM 624 C C . GLU A 1 82 ? 17.658 11.802 -26.813 1.00 70.50 82 GLU A C 1
ATOM 626 O O . GLU A 1 82 ? 16.629 11.957 -27.477 1.00 70.50 82 GLU A O 1
ATOM 631 N N . PRO A 1 83 ? 17.801 10.761 -25.970 1.00 71.94 83 PRO A N 1
ATOM 632 C CA . PRO A 1 83 ? 16.723 9.808 -25.757 1.00 71.94 83 PRO A CA 1
ATOM 633 C C . PRO A 1 83 ? 15.502 10.528 -25.164 1.00 71.94 83 PRO A C 1
ATOM 635 O O . PRO A 1 83 ? 15.679 11.429 -24.336 1.00 71.94 83 PRO A O 1
ATOM 638 N N . PRO A 1 84 ? 14.270 10.121 -25.525 1.00 76.25 84 PRO A N 1
ATOM 639 C CA . PRO A 1 84 ? 13.067 10.679 -24.924 1.00 76.25 84 PRO A CA 1
ATOM 640 C C . PRO A 1 84 ? 13.124 10.645 -23.392 1.00 76.25 84 PRO A C 1
ATOM 642 O O . PRO A 1 84 ? 13.615 9.678 -22.798 1.00 76.25 84 PRO A O 1
ATOM 645 N N . VAL A 1 85 ? 12.605 11.698 -22.758 1.00 78.38 85 VAL A N 1
ATOM 646 C CA . VAL A 1 85 ? 12.554 11.825 -21.297 1.00 78.38 85 VAL A CA 1
ATOM 647 C C . VAL A 1 85 ? 11.694 10.705 -20.710 1.00 78.38 85 VAL A C 1
ATOM 649 O O . VAL A 1 85 ? 10.620 10.391 -21.221 1.00 78.38 85 VAL A O 1
ATOM 652 N N . GLY A 1 86 ? 12.166 10.096 -19.624 1.00 77.69 86 GLY A N 1
ATOM 653 C CA . GLY A 1 86 ? 11.454 9.032 -18.924 1.00 77.69 86 GLY A CA 1
ATOM 654 C C . GLY A 1 86 ? 12.384 7.932 -18.437 1.00 77.69 86 GLY A C 1
ATOM 655 O O . GLY A 1 86 ? 13.586 8.140 -18.291 1.00 77.69 86 GLY A O 1
ATOM 656 N N . TYR A 1 87 ? 11.829 6.749 -18.195 1.00 81.19 87 TYR A N 1
ATOM 657 C CA . TYR A 1 87 ? 12.587 5.548 -17.850 1.00 81.19 87 TYR A CA 1
ATOM 658 C C . TYR A 1 87 ? 12.154 4.375 -18.723 1.00 81.19 87 TYR A C 1
ATOM 660 O O . TYR A 1 87 ? 10.960 4.098 -18.843 1.00 81.19 87 TYR A O 1
ATOM 668 N N . HIS A 1 88 ? 13.124 3.659 -19.285 1.00 84.19 88 HIS A N 1
ATOM 669 C CA . HIS A 1 88 ? 12.892 2.379 -19.943 1.00 84.19 88 HIS A CA 1
ATOM 670 C C . HIS A 1 88 ? 13.074 1.234 -18.938 1.00 84.19 88 HIS A C 1
ATOM 672 O O . HIS A 1 88 ? 14.161 1.041 -18.401 1.00 84.19 88 HIS A O 1
ATOM 678 N N . VAL A 1 89 ? 12.018 0.460 -18.693 1.00 83.44 89 VAL A N 1
ATOM 679 C CA . VAL A 1 89 ? 12.072 -0.827 -17.990 1.00 83.44 89 VAL A CA 1
ATOM 680 C C . VAL A 1 89 ? 12.152 -1.928 -19.039 1.00 83.44 89 VAL A C 1
ATOM 682 O O . VAL A 1 89 ? 11.141 -2.314 -19.633 1.00 83.44 89 VAL A O 1
ATOM 685 N N . ARG A 1 90 ? 13.363 -2.420 -19.291 1.00 83.44 90 ARG A N 1
ATOM 686 C CA . ARG A 1 90 ? 13.599 -3.443 -20.316 1.00 83.44 90 ARG A CA 1
ATOM 687 C C . ARG A 1 90 ? 13.037 -4.804 -19.880 1.00 83.44 90 ARG A C 1
ATOM 689 O O . ARG A 1 90 ? 12.798 -5.014 -18.684 1.00 83.44 90 ARG A O 1
ATOM 696 N N . PRO A 1 91 ? 12.820 -5.759 -20.802 1.00 82.62 91 PRO A N 1
ATOM 697 C CA . PRO A 1 91 ? 12.303 -7.088 -20.461 1.00 82.62 91 PRO A CA 1
ATOM 698 C C . PRO A 1 91 ? 13.072 -7.778 -19.320 1.00 82.62 91 PRO A C 1
ATOM 700 O O . PRO A 1 91 ? 12.465 -8.333 -18.405 1.00 82.62 91 PRO A O 1
ATOM 703 N N . GLU A 1 92 ? 14.400 -7.667 -19.306 1.00 84.25 92 GLU A N 1
ATOM 704 C CA . GLU A 1 92 ? 15.271 -8.213 -18.259 1.00 84.25 92 GLU A CA 1
ATOM 705 C C . GLU A 1 92 ? 15.129 -7.511 -16.892 1.00 84.25 92 GLU A C 1
ATOM 707 O O . GLU A 1 92 ? 15.503 -8.062 -15.853 1.00 84.25 92 GLU A O 1
ATOM 712 N N . GLU A 1 93 ? 14.569 -6.302 -16.871 1.00 84.12 93 GLU A N 1
ATOM 713 C CA . GLU A 1 93 ? 14.343 -5.490 -15.672 1.00 84.12 93 GLU A CA 1
ATOM 714 C C . GLU A 1 93 ? 12.916 -5.620 -15.131 1.00 84.12 93 GLU A C 1
ATOM 716 O O . GLU A 1 93 ? 12.681 -5.256 -13.978 1.00 84.12 93 GLU A O 1
ATOM 721 N N . CYS A 1 94 ? 11.979 -6.190 -15.897 1.00 83.38 94 CYS A N 1
ATOM 722 C CA . CYS A 1 94 ? 10.571 -6.321 -15.505 1.00 83.38 94 CYS A CA 1
ATOM 723 C C . CYS A 1 94 ? 10.398 -7.073 -14.175 1.00 83.38 94 CYS A C 1
ATOM 725 O O . CYS A 1 94 ? 9.622 -6.647 -13.320 1.00 83.38 94 CYS A O 1
ATOM 727 N N . GLY A 1 95 ? 11.195 -8.123 -13.941 1.00 86.50 95 GLY A N 1
ATOM 728 C CA . GLY A 1 95 ? 11.212 -8.850 -12.668 1.00 86.50 95 GLY A CA 1
ATOM 729 C C . GLY A 1 95 ? 11.640 -7.991 -11.477 1.00 86.50 95 GLY A C 1
ATOM 730 O O . GLY A 1 95 ? 11.020 -8.001 -10.414 1.00 86.50 95 GLY A O 1
ATOM 731 N N . TRP A 1 96 ? 12.690 -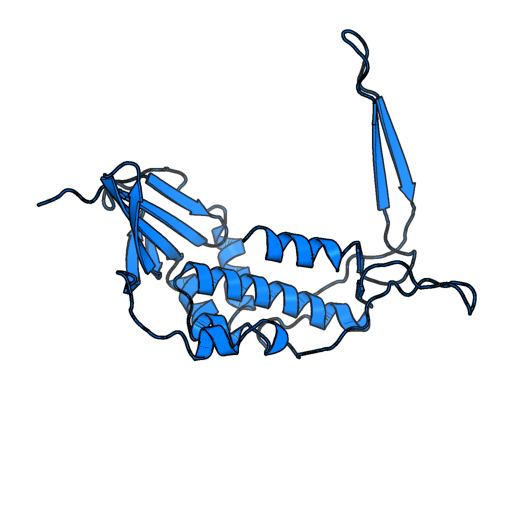7.194 -11.657 1.00 88.38 96 TRP A N 1
ATOM 732 C CA . TRP A 1 96 ? 13.129 -6.259 -10.626 1.00 88.38 96 TRP A CA 1
ATOM 733 C C . TRP A 1 96 ? 12.081 -5.161 -10.398 1.00 88.38 96 TRP A C 1
ATOM 735 O O . TRP A 1 96 ? 11.740 -4.880 -9.251 1.00 88.38 96 TRP A O 1
ATOM 745 N N . PHE A 1 97 ? 11.516 -4.592 -11.465 1.00 86.75 97 PHE A N 1
ATOM 746 C CA . PHE A 1 97 ? 10.547 -3.502 -11.372 1.00 86.75 97 PHE A CA 1
ATOM 747 C C . PHE A 1 97 ? 9.224 -3.949 -10.738 1.00 86.75 97 PHE A C 1
ATOM 749 O O . PHE A 1 97 ? 8.699 -3.263 -9.864 1.00 86.75 97 PHE A O 1
ATOM 756 N N . GLY A 1 98 ? 8.724 -5.140 -11.079 1.00 87.06 98 GLY A N 1
ATOM 757 C CA . GLY A 1 98 ? 7.551 -5.726 -10.423 1.00 87.06 98 GLY A CA 1
ATOM 758 C C . GLY A 1 98 ? 7.752 -5.892 -8.913 1.00 87.06 98 GLY A C 1
ATOM 759 O O . GLY A 1 98 ? 6.859 -5.579 -8.125 1.00 87.06 98 GLY A O 1
ATOM 760 N N . ARG A 1 99 ? 8.958 -6.292 -8.489 1.00 90.81 99 ARG A N 1
ATOM 761 C CA . ARG A 1 99 ? 9.324 -6.359 -7.069 1.00 90.81 99 ARG A CA 1
ATOM 762 C C . ARG A 1 99 ? 9.411 -4.974 -6.422 1.00 90.81 99 ARG A C 1
ATOM 764 O O . ARG A 1 99 ? 8.928 -4.817 -5.306 1.00 90.81 99 ARG A O 1
ATOM 771 N N . VAL A 1 100 ? 9.971 -3.972 -7.110 1.00 89.25 100 VAL A N 1
ATOM 772 C CA . VAL A 1 100 ? 9.980 -2.570 -6.643 1.00 89.25 100 VAL A CA 1
ATOM 773 C C . VAL A 1 100 ? 8.557 -2.095 -6.360 1.00 89.25 100 VAL A C 1
ATOM 775 O O . VAL A 1 100 ? 8.309 -1.547 -5.291 1.00 89.25 100 VAL A O 1
ATOM 778 N N . LEU A 1 101 ? 7.623 -2.340 -7.283 1.00 89.12 101 LEU A N 1
ATOM 779 C CA . LEU A 1 101 ? 6.222 -1.952 -7.125 1.00 89.12 101 LEU A CA 1
ATOM 780 C C . LEU A 1 101 ? 5.565 -2.661 -5.935 1.00 89.12 101 LEU A C 1
ATOM 782 O O . LEU A 1 101 ? 4.940 -2.007 -5.104 1.00 89.12 101 LEU A O 1
ATOM 786 N N . ALA A 1 102 ? 5.745 -3.978 -5.814 1.00 91.50 102 ALA A N 1
ATOM 787 C CA . ALA A 1 102 ? 5.160 -4.747 -4.718 1.00 91.50 102 ALA A CA 1
ATOM 788 C C . ALA A 1 102 ? 5.717 -4.347 -3.342 1.00 91.50 102 ALA A C 1
ATOM 790 O O . ALA A 1 102 ? 4.975 -4.296 -2.364 1.00 91.50 102 ALA A O 1
ATOM 791 N N . GLN A 1 103 ? 7.012 -4.045 -3.258 1.00 92.69 103 GLN A N 1
ATOM 792 C CA . GLN A 1 103 ? 7.642 -3.636 -2.003 1.00 92.69 103 GLN A CA 1
ATOM 793 C C . GLN A 1 103 ? 7.322 -2.178 -1.659 1.00 92.69 103 GLN A C 1
ATOM 795 O O . GLN A 1 103 ? 7.117 -1.869 -0.491 1.00 92.69 103 GLN A O 1
ATOM 800 N N . ALA A 1 104 ? 7.183 -1.290 -2.647 1.00 91.25 104 ALA A N 1
ATOM 801 C CA . ALA A 1 104 ? 6.702 0.071 -2.410 1.00 91.25 104 ALA A CA 1
ATOM 802 C C . ALA A 1 104 ? 5.260 0.088 -1.869 1.00 91.25 104 ALA A C 1
ATOM 804 O O . ALA A 1 104 ? 4.963 0.841 -0.943 1.00 91.25 104 ALA A O 1
ATOM 805 N N . ASP A 1 105 ? 4.394 -0.774 -2.404 1.00 92.12 105 ASP A N 1
ATOM 806 C CA . ASP A 1 105 ? 3.028 -0.994 -1.917 1.00 92.12 105 ASP A CA 1
ATOM 807 C C . ASP A 1 105 ? 3.030 -1.504 -0.462 1.00 92.12 105 ASP A C 1
ATOM 809 O O . ASP A 1 105 ? 2.453 -0.871 0.425 1.00 92.12 105 ASP A O 1
ATOM 813 N N . ALA A 1 106 ? 3.804 -2.559 -0.172 1.00 95.00 106 ALA A N 1
ATOM 814 C CA . ALA A 1 106 ? 3.987 -3.073 1.189 1.00 95.00 106 ALA A CA 1
ATOM 815 C C .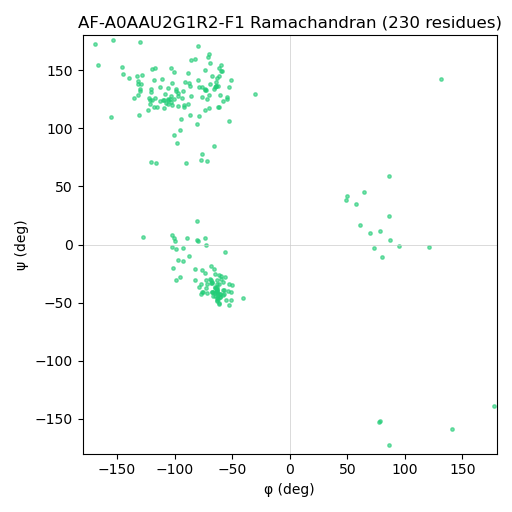 ALA A 1 106 ? 4.534 -2.007 2.157 1.00 95.00 106 ALA A C 1
ATOM 817 O O . ALA A 1 106 ? 4.036 -1.868 3.274 1.00 95.00 106 ALA A O 1
ATOM 818 N N . ALA A 1 107 ? 5.516 -1.205 1.733 1.00 91.75 107 ALA A N 1
ATOM 819 C CA . ALA A 1 107 ? 6.037 -0.096 2.528 1.00 91.75 107 ALA A CA 1
ATOM 820 C C . ALA A 1 107 ? 4.950 0.944 2.836 1.00 91.75 107 ALA A C 1
ATOM 822 O O . ALA A 1 107 ? 4.867 1.420 3.967 1.00 91.75 107 ALA A O 1
ATOM 823 N N . GLY A 1 108 ? 4.108 1.281 1.855 1.00 91.69 108 GLY A N 1
ATOM 824 C CA . GLY A 1 108 ? 2.984 2.200 2.028 1.00 91.69 108 GLY A CA 1
ATOM 825 C C . GLY A 1 108 ? 1.977 1.698 3.061 1.00 91.69 108 GLY A C 1
ATOM 826 O O . GLY A 1 108 ? 1.589 2.449 3.956 1.00 91.69 108 GLY A O 1
ATOM 827 N N . LEU A 1 109 ? 1.626 0.413 2.996 1.00 94.44 109 LEU A N 1
ATOM 828 C CA . LEU A 1 109 ? 0.731 -0.233 3.956 1.00 94.44 109 LEU A CA 1
ATOM 829 C C . LEU A 1 109 ? 1.324 -0.243 5.370 1.00 94.44 109 LEU A C 1
ATOM 831 O O . LEU A 1 109 ? 0.659 0.165 6.319 1.00 94.44 109 LEU A O 1
ATOM 835 N N . MET A 1 110 ? 2.599 -0.608 5.522 1.00 92.50 110 MET A N 1
ATOM 836 C CA . MET A 1 110 ? 3.257 -0.594 6.836 1.00 92.50 110 MET A CA 1
ATOM 837 C C . MET A 1 110 ? 3.442 0.826 7.389 1.00 92.50 110 MET A C 1
ATOM 839 O O . MET A 1 110 ? 3.390 1.042 8.602 1.00 92.50 110 MET A O 1
ATOM 843 N N . ALA A 1 111 ? 3.637 1.818 6.518 1.00 89.50 111 ALA A N 1
ATOM 844 C CA . ALA A 1 111 ? 3.661 3.220 6.918 1.00 89.50 111 ALA A CA 1
ATOM 845 C C . ALA A 1 111 ? 2.282 3.675 7.412 1.00 89.50 111 ALA A C 1
ATOM 847 O O . ALA A 1 111 ? 2.187 4.360 8.432 1.00 89.50 111 ALA A O 1
ATOM 848 N N . PHE A 1 112 ? 1.215 3.246 6.734 1.00 90.62 112 PHE A N 1
ATOM 849 C CA . PHE A 1 112 ? -0.168 3.533 7.104 1.00 90.62 112 PHE A CA 1
ATOM 850 C C . PHE A 1 112 ? -0.544 2.964 8.482 1.00 90.62 112 PHE A C 1
ATOM 852 O O . PHE A 1 112 ? -1.271 3.613 9.236 1.00 90.62 112 PHE A O 1
ATOM 859 N N . THR A 1 113 ? 0.013 1.813 8.869 1.00 90.38 113 THR A N 1
ATOM 860 C CA . THR A 1 113 ? -0.181 1.218 10.204 1.00 90.38 113 THR A CA 1
ATOM 861 C C . THR A 1 113 ? 0.685 1.842 11.305 1.00 90.38 113 THR A C 1
ATOM 863 O O . THR A 1 113 ? 0.651 1.381 12.442 1.00 90.38 113 THR A O 1
ATOM 866 N N . GLY A 1 114 ? 1.467 2.883 11.005 1.00 83.44 114 GLY A N 1
ATOM 867 C CA . GLY A 1 114 ? 2.274 3.610 11.992 1.00 83.44 114 GLY A CA 1
ATOM 868 C C . GLY A 1 114 ? 3.776 3.636 11.720 1.00 83.44 114 GLY A C 1
ATOM 869 O O . GLY A 1 114 ? 4.500 4.314 12.449 1.00 83.44 114 GLY A O 1
ATOM 870 N N . GLY A 1 115 ? 4.258 2.980 10.664 1.00 80.81 115 GLY A N 1
ATOM 871 C CA . GLY A 1 115 ? 5.627 3.142 10.184 1.00 80.81 115 GLY A CA 1
ATOM 872 C C . GLY A 1 115 ? 6.700 2.389 10.970 1.00 80.81 115 GLY A C 1
ATOM 873 O O . GLY A 1 115 ? 6.476 1.325 11.543 1.00 80.81 115 GLY A O 1
ATOM 874 N N . GLY A 1 116 ? 7.915 2.944 10.958 1.00 82.62 116 GLY A N 1
ATOM 875 C CA . GLY A 1 116 ? 9.079 2.410 11.668 1.00 82.62 116 GLY A CA 1
ATOM 876 C C . GLY A 1 116 ? 9.753 1.215 10.985 1.00 82.62 116 GLY A C 1
ATOM 877 O O . GLY A 1 116 ? 9.705 1.042 9.764 1.00 82.62 116 GLY A O 1
ATOM 878 N N . LYS A 1 117 ? 10.402 0.370 11.793 1.00 83.50 117 LYS A N 1
ATOM 879 C CA . LYS A 1 117 ? 11.216 -0.763 11.325 1.00 83.50 117 LYS A CA 1
ATOM 880 C C . LYS A 1 117 ? 10.480 -1.715 10.360 1.00 83.50 117 LYS A C 1
ATOM 882 O O . LYS A 1 117 ? 11.109 -2.108 9.376 1.00 83.50 117 LYS A O 1
ATOM 887 N N . PRO A 1 118 ? 9.186 -2.050 10.554 1.00 86.12 118 PRO A N 1
ATOM 888 C CA . PRO A 1 118 ? 8.456 -2.884 9.600 1.00 86.12 118 PRO A CA 1
ATOM 889 C C . PRO A 1 118 ? 8.257 -2.236 8.224 1.00 86.12 118 PRO A C 1
ATOM 891 O O . PRO A 1 118 ? 8.135 -2.952 7.242 1.00 86.12 118 PRO A O 1
ATOM 894 N N . THR A 1 119 ? 8.259 -0.902 8.122 1.00 89.12 119 THR A N 1
ATOM 895 C CA . THR A 1 119 ? 8.285 -0.194 6.827 1.00 89.12 119 THR A CA 1
ATOM 896 C C . THR A 1 119 ? 9.680 -0.219 6.213 1.00 89.12 119 THR A C 1
ATOM 898 O O . THR A 1 119 ? 9.834 -0.441 5.016 1.00 89.12 119 THR A O 1
ATOM 901 N N . ALA A 1 120 ? 10.716 -0.029 7.036 1.00 89.25 120 ALA A N 1
ATOM 902 C CA . ALA A 1 120 ? 12.099 0.057 6.573 1.00 89.25 120 ALA A CA 1
ATOM 903 C C . ALA A 1 120 ? 12.560 -1.188 5.796 1.00 89.25 120 ALA A C 1
ATOM 905 O O . ALA A 1 120 ? 13.379 -1.069 4.888 1.00 89.25 120 ALA A O 1
ATOM 906 N N . GLN A 1 121 ? 12.053 -2.379 6.129 1.00 91.50 121 GLN A N 1
ATOM 907 C CA . GLN A 1 121 ? 12.449 -3.620 5.450 1.00 91.50 121 GLN A CA 1
ATOM 908 C C . GLN A 1 121 ? 12.129 -3.626 3.946 1.00 91.50 121 GLN A C 1
ATOM 910 O O . GLN A 1 121 ? 12.837 -4.283 3.188 1.00 91.50 121 GLN A O 1
ATOM 915 N N . TYR A 1 122 ? 11.124 -2.850 3.535 1.00 92.38 122 TYR A N 1
ATOM 916 C CA . TYR A 1 122 ? 10.628 -2.765 2.162 1.00 92.38 122 TYR A CA 1
ATOM 917 C C . TYR A 1 122 ? 11.279 -1.657 1.328 1.00 92.38 122 TYR A C 1
ATOM 919 O O . TYR A 1 122 ? 10.977 -1.499 0.147 1.00 92.38 122 TYR A O 1
ATOM 927 N N . LEU A 1 123 ? 12.161 -0.861 1.937 1.00 89.69 123 LEU A N 1
ATOM 928 C CA . LEU A 1 123 ? 12.761 0.312 1.310 1.00 89.69 123 LEU A CA 1
ATOM 929 C C . LEU A 1 123 ? 14.251 0.102 1.035 1.00 89.69 123 LEU A C 1
ATOM 931 O O . LEU A 1 123 ? 14.995 -0.446 1.853 1.00 89.69 123 LEU A O 1
ATOM 935 N N . THR A 1 124 ? 14.720 0.628 -0.094 1.00 88.06 124 THR A N 1
ATOM 936 C CA . THR A 1 124 ? 16.152 0.792 -0.373 1.00 88.06 124 THR A CA 1
ATOM 937 C C . THR A 1 124 ? 16.722 2.030 0.330 1.00 88.06 124 THR A C 1
ATOM 939 O O . THR A 1 124 ? 15.995 2.870 0.874 1.00 88.06 124 THR A O 1
ATOM 942 N N . LYS A 1 125 ? 18.054 2.192 0.312 1.00 85.81 125 LYS A N 1
ATOM 943 C CA . LYS A 1 125 ? 18.695 3.383 0.897 1.00 85.81 125 LYS A CA 1
ATOM 944 C C . LYS A 1 125 ? 18.243 4.651 0.176 1.00 85.81 125 LYS A C 1
ATOM 946 O O . LYS A 1 125 ? 17.912 5.630 0.842 1.00 85.81 125 LYS A O 1
ATOM 951 N N . ARG A 1 126 ? 18.169 4.615 -1.161 1.00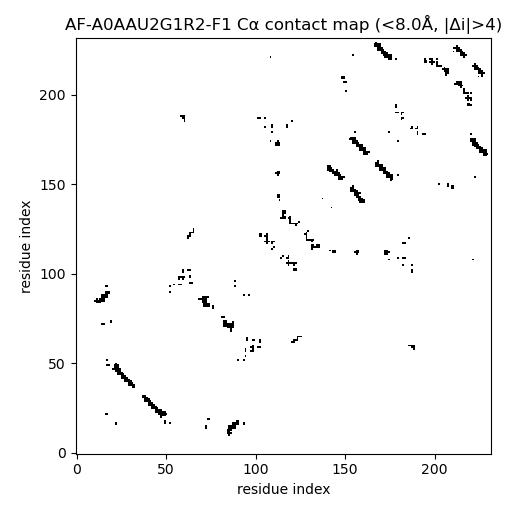 81.19 126 ARG A N 1
ATOM 952 C CA . ARG A 1 126 ? 17.673 5.735 -1.982 1.00 81.19 126 ARG A CA 1
ATOM 953 C C . ARG A 1 126 ? 16.207 6.074 -1.722 1.00 81.19 126 ARG A C 1
ATOM 955 O O . ARG A 1 126 ? 15.844 7.240 -1.803 1.00 81.19 126 ARG A O 1
ATOM 962 N N . GLN A 1 127 ? 15.392 5.089 -1.349 1.00 81.25 127 GLN A N 1
ATOM 963 C CA . GLN A 1 127 ? 13.992 5.291 -0.959 1.00 81.25 127 GLN A CA 1
ATOM 964 C C . GLN A 1 127 ? 13.824 5.786 0.489 1.00 81.25 127 GLN A C 1
ATOM 966 O O . GLN A 1 127 ? 12.704 5.934 0.970 1.00 81.25 127 GLN A O 1
ATOM 971 N N . GLY A 1 128 ? 14.921 6.063 1.202 1.00 83.06 128 GLY A N 1
ATOM 972 C CA . GLY A 1 128 ? 14.865 6.647 2.539 1.00 83.06 128 GLY A CA 1
ATOM 973 C C . GLY A 1 128 ? 14.715 5.631 3.670 1.00 83.06 128 GLY A C 1
ATOM 974 O O . GLY A 1 128 ? 14.267 6.014 4.748 1.00 83.06 128 GLY A O 1
ATOM 975 N N . LYS A 1 129 ? 15.140 4.371 3.478 1.00 85.31 129 LYS A N 1
ATOM 976 C CA . LYS A 1 129 ? 15.146 3.323 4.521 1.00 85.31 129 LYS A CA 1
ATOM 977 C C . LYS A 1 129 ? 15.597 3.825 5.899 1.00 85.31 129 LYS A C 1
ATOM 979 O O . LYS A 1 129 ? 14.927 3.577 6.897 1.00 85.31 129 LYS A O 1
ATOM 984 N N . GLY A 1 130 ? 16.693 4.588 5.946 1.00 82.69 130 GLY A N 1
ATOM 985 C CA . GLY A 1 130 ? 17.276 5.089 7.196 1.00 82.69 130 GLY A CA 1
ATOM 986 C C . GLY A 1 130 ? 16.340 5.980 8.024 1.00 82.69 130 GLY A C 1
ATOM 987 O O . GLY A 1 130 ? 16.443 6.000 9.252 1.00 82.69 130 GLY A O 1
ATOM 988 N N . HIS A 1 131 ? 15.387 6.670 7.382 1.00 81.12 131 HIS A N 1
ATOM 989 C CA . HIS A 1 131 ? 14.358 7.440 8.084 1.00 81.12 131 HIS A CA 1
ATOM 990 C C . HIS A 1 131 ? 13.516 6.527 8.982 1.00 81.12 131 HIS A C 1
ATOM 992 O O . HIS A 1 131 ? 13.324 6.824 10.157 1.00 81.12 131 HIS A O 1
ATOM 998 N N . PHE A 1 132 ? 13.105 5.375 8.455 1.00 80.25 132 PHE A N 1
ATOM 999 C CA . PHE A 1 132 ? 12.255 4.404 9.139 1.00 80.25 132 PHE A CA 1
ATOM 1000 C C . PHE A 1 132 ? 13.024 3.466 10.083 1.00 80.25 132 PHE A C 1
ATOM 1002 O O . PHE A 1 132 ? 12.431 2.916 11.005 1.00 80.25 132 PHE A O 1
ATOM 1009 N N . GLU A 1 133 ? 14.340 3.305 9.899 1.00 80.62 133 GLU A N 1
ATOM 1010 C CA . GLU A 1 133 ? 15.206 2.582 10.848 1.00 80.62 133 GLU A CA 1
ATOM 1011 C C . GLU A 1 133 ? 15.449 3.374 12.141 1.00 80.62 133 GLU A C 1
ATOM 1013 O O . GLU A 1 133 ? 15.631 2.779 13.200 1.00 80.62 133 GLU A O 1
ATOM 1018 N N . THR A 1 134 ? 15.454 4.710 12.055 1.00 63.19 134 THR A N 1
ATOM 1019 C CA . THR A 1 134 ? 15.801 5.599 13.178 1.00 63.19 134 THR A CA 1
ATOM 1020 C C . THR A 1 134 ? 14.561 6.152 13.892 1.00 63.19 134 THR A C 1
ATOM 1022 O O . THR A 1 134 ? 14.597 6.391 15.102 1.00 63.19 134 THR A O 1
ATOM 1025 N N . PHE A 1 135 ? 13.442 6.339 13.175 1.00 54.53 135 PHE A N 1
ATOM 1026 C CA . PHE A 1 135 ? 12.163 6.775 13.749 1.00 54.53 135 PHE A CA 1
ATOM 1027 C C . PHE A 1 135 ? 11.437 5.626 14.468 1.00 54.53 135 PHE A C 1
ATOM 1029 O O . PHE A 1 135 ? 10.399 5.129 14.043 1.00 54.53 135 PHE A O 1
ATOM 1036 N N . THR A 1 136 ? 11.967 5.245 15.623 1.00 49.31 136 THR A N 1
ATOM 1037 C CA . THR A 1 136 ? 11.200 4.639 16.719 1.00 49.31 136 THR A CA 1
ATOM 1038 C C . THR A 1 136 ? 11.266 5.595 17.903 1.00 49.31 136 THR A C 1
ATOM 1040 O O . THR A 1 136 ? 11.993 5.351 18.861 1.00 49.31 136 THR A O 1
ATOM 1043 N N . HIS A 1 137 ? 10.592 6.745 17.812 1.00 43.50 137 HIS A N 1
ATOM 1044 C CA . HIS A 1 137 ? 10.366 7.624 18.961 1.00 43.50 137 HIS A CA 1
ATOM 1045 C C . HIS A 1 137 ? 8.892 8.006 19.048 1.00 43.50 137 HIS A C 1
ATOM 1047 O O . HIS A 1 137 ? 8.369 8.764 18.233 1.00 43.50 137 HIS A O 1
ATOM 1053 N N . ALA A 1 138 ? 8.261 7.477 20.096 1.00 44.38 138 ALA A N 1
ATOM 1054 C CA . ALA A 1 138 ? 7.010 7.944 20.657 1.00 44.38 138 ALA A CA 1
ATOM 1055 C C . ALA A 1 138 ? 7.112 9.449 20.953 1.00 44.38 138 ALA A C 1
ATOM 1057 O O . ALA A 1 138 ? 7.779 9.880 21.893 1.00 44.38 138 ALA A O 1
ATOM 1058 N N . GLY A 1 139 ? 6.458 10.259 20.129 1.00 35.16 139 GLY A N 1
ATOM 1059 C CA . GLY A 1 139 ? 6.395 11.701 20.301 1.00 35.16 139 GLY A CA 1
ATOM 1060 C C . GLY A 1 139 ? 5.152 12.235 19.613 1.00 35.16 139 GLY A C 1
ATOM 1061 O O . GLY A 1 139 ? 5.096 12.263 18.392 1.00 35.16 139 GLY A O 1
ATOM 1062 N N . THR A 1 140 ? 4.183 12.680 20.419 1.00 37.34 140 THR A N 1
ATOM 1063 C CA . THR A 1 140 ? 2.856 13.229 20.055 1.00 37.34 140 THR A CA 1
ATOM 1064 C C . THR A 1 140 ? 1.723 12.214 19.842 1.00 37.34 140 THR A C 1
ATOM 1066 O O . THR A 1 140 ? 1.074 12.179 18.812 1.00 37.34 140 THR A O 1
ATOM 1069 N N . GLY A 1 141 ? 1.410 11.414 20.867 1.00 43.06 141 GLY A N 1
ATOM 1070 C CA . GLY A 1 141 ? 0.109 10.724 20.954 1.00 43.06 141 GLY A CA 1
ATOM 1071 C C . GLY A 1 141 ? -0.135 9.592 19.950 1.00 43.06 141 GLY A C 1
ATOM 1072 O O . GLY A 1 141 ? -1.258 9.110 19.886 1.00 43.06 141 GLY A O 1
ATOM 1073 N N . ILE A 1 142 ? 0.900 9.180 19.215 1.00 49.47 142 ILE A N 1
ATOM 1074 C CA . ILE A 1 142 ? 0.908 8.013 18.332 1.00 49.47 142 ILE A CA 1
ATOM 1075 C C . ILE A 1 142 ? 1.292 6.800 19.182 1.00 49.47 142 ILE A C 1
ATOM 1077 O O . ILE A 1 142 ? 2.423 6.716 19.669 1.00 49.47 142 ILE A O 1
ATOM 1081 N N . VAL A 1 143 ? 0.347 5.885 19.394 1.00 54.41 143 VAL A N 1
ATOM 1082 C CA . VAL A 1 143 ? 0.626 4.553 19.950 1.00 54.41 143 VAL A CA 1
ATOM 1083 C C . VAL A 1 143 ? 0.730 3.606 18.758 1.00 54.41 143 VAL A C 1
ATOM 1085 O O . VAL A 1 143 ? -0.202 3.521 17.959 1.00 54.41 143 VAL A O 1
ATOM 1088 N N . GLN A 1 144 ? 1.891 2.979 18.580 1.00 61.50 144 GLN A N 1
ATOM 1089 C CA . GLN A 1 144 ? 2.119 1.951 17.558 1.00 61.50 144 GLN A CA 1
ATOM 1090 C C . GLN A 1 144 ? 1.693 0.580 18.101 1.00 61.50 144 GLN A C 1
ATOM 1092 O O . GLN A 1 144 ? 1.616 0.401 19.318 1.00 61.50 144 GLN A O 1
ATOM 1097 N N . ASP A 1 145 ? 1.413 -0.364 17.201 1.00 67.12 145 ASP A N 1
ATOM 1098 C CA . ASP A 1 145 ? 0.959 -1.726 17.516 1.00 67.12 145 ASP A CA 1
ATOM 1099 C C . ASP A 1 145 ? -0.335 -1.768 18.353 1.00 67.12 145 ASP A C 1
ATOM 1101 O O . ASP A 1 145 ? -0.543 -2.643 19.198 1.00 67.12 145 ASP A O 1
ATOM 1105 N N . VAL A 1 146 ? -1.241 -0.813 18.115 1.00 84.00 146 VAL A N 1
ATOM 1106 C CA . VAL A 1 146 ? -2.576 -0.834 18.719 1.00 84.00 146 VAL A CA 1
ATOM 1107 C C . VAL A 1 146 ? -3.448 -1.813 17.957 1.00 84.00 146 VAL A C 1
ATOM 1109 O O . VAL A 1 146 ? -3.473 -1.820 16.727 1.00 84.00 146 VAL A O 1
ATOM 1112 N N . THR A 1 147 ? -4.196 -2.619 18.706 1.00 92.12 147 THR A N 1
ATOM 1113 C CA . THR A 1 147 ? -5.187 -3.529 18.143 1.00 92.12 147 THR A CA 1
ATOM 1114 C C . THR A 1 147 ? -6.596 -3.049 18.458 1.00 92.12 147 THR A C 1
ATOM 1116 O O . THR A 1 147 ? -6.959 -2.916 19.629 1.00 92.12 147 THR A O 1
ATOM 1119 N N . HIS A 1 148 ? -7.418 -2.870 17.425 1.00 95.12 148 HIS A N 1
ATOM 1120 C CA . HIS A 1 148 ? -8.855 -2.615 17.567 1.00 95.12 148 HIS A CA 1
ATOM 1121 C C . HIS A 1 148 ? -9.674 -3.706 16.882 1.00 95.12 148 HIS A C 1
ATOM 1123 O O . HIS A 1 148 ? -9.242 -4.320 15.908 1.00 95.12 148 HIS A O 1
ATOM 1129 N N . THR A 1 149 ? -10.883 -3.950 17.395 1.00 96.25 149 THR A N 1
ATOM 1130 C CA . THR A 1 149 ? -11.878 -4.789 16.713 1.00 96.25 149 THR A CA 1
ATOM 1131 C C . THR A 1 149 ? -12.914 -3.899 16.047 1.00 96.25 149 THR A C 1
ATOM 1133 O O . THR A 1 149 ? -13.605 -3.164 16.753 1.00 96.25 149 THR A O 1
ATOM 1136 N N . ILE A 1 150 ? -13.043 -4.008 14.729 1.00 95.19 150 ILE A N 1
ATOM 1137 C CA . ILE A 1 150 ? -13.946 -3.226 13.882 1.00 95.19 150 ILE A CA 1
ATOM 1138 C C . ILE A 1 150 ? -14.696 -4.208 12.973 1.00 95.19 150 ILE A C 1
ATOM 1140 O O . ILE A 1 150 ? -14.077 -5.093 12.385 1.00 95.19 150 ILE A O 1
ATOM 1144 N N . HIS A 1 151 ? -16.026 -4.129 12.920 1.00 94.38 151 HIS A N 1
ATOM 1145 C CA . HIS A 1 151 ? -16.903 -5.095 12.241 1.00 94.38 151 HIS A CA 1
ATOM 1146 C C . HIS A 1 151 ? -16.580 -6.556 12.608 1.00 94.38 151 HIS A C 1
ATOM 1148 O O . HIS A 1 151 ? -16.561 -7.458 11.775 1.00 94.38 151 HIS A O 1
ATOM 1154 N N . GLY A 1 152 ? -16.245 -6.792 13.883 1.00 92.94 152 GLY A N 1
ATOM 1155 C CA . GLY A 1 152 ? -15.877 -8.117 14.395 1.00 92.94 152 GLY A CA 1
ATOM 1156 C C . GLY A 1 152 ? -14.498 -8.636 13.964 1.00 92.94 152 GLY A C 1
ATOM 1157 O O . GLY A 1 152 ? -14.088 -9.688 14.450 1.00 92.94 152 GLY A O 1
ATOM 1158 N N . LYS A 1 153 ? -13.755 -7.907 13.123 1.00 95.12 153 LYS A N 1
ATOM 1159 C CA . LYS A 1 153 ? -12.397 -8.257 12.685 1.00 95.12 153 LYS A CA 1
ATOM 1160 C C . LYS A 1 153 ? -11.351 -7.457 13.453 1.00 95.12 153 LYS A C 1
ATOM 1162 O O . LYS A 1 153 ? -11.607 -6.330 13.878 1.00 95.12 153 LYS A O 1
ATOM 1167 N N . LYS A 1 154 ? -10.179 -8.049 13.674 1.00 96.75 154 LYS A N 1
ATOM 1168 C CA . LYS A 1 154 ? -9.062 -7.387 14.353 1.00 96.75 154 LYS A CA 1
ATOM 1169 C C . LYS A 1 154 ? -8.161 -6.680 13.353 1.00 96.75 154 LYS A C 1
ATOM 1171 O O . LYS A 1 154 ? -7.858 -7.223 12.294 1.00 96.75 154 LYS A O 1
ATOM 1176 N N . PHE A 1 155 ? -7.706 -5.499 13.741 1.00 96.75 155 PHE A N 1
ATOM 1177 C CA . PHE A 1 155 ? -6.807 -4.672 12.955 1.00 96.75 155 PHE A CA 1
ATOM 1178 C C . PHE A 1 155 ? -5.659 -4.198 13.827 1.00 96.75 155 PHE A C 1
ATOM 1180 O O . PHE A 1 155 ? -5.893 -3.784 14.964 1.00 96.75 155 PHE A O 1
ATOM 1187 N N . VAL A 1 156 ? -4.453 -4.229 13.270 1.00 95.38 156 VAL A N 1
ATOM 1188 C CA . VAL A 1 156 ? -3.229 -3.722 13.890 1.00 95.38 156 VAL A CA 1
ATOM 1189 C C . VAL A 1 156 ? -2.851 -2.417 13.210 1.00 95.38 156 VAL A C 1
ATOM 1191 O O . VAL A 1 156 ? -2.888 -2.304 11.983 1.00 95.38 156 VAL A O 1
ATOM 1194 N N . GLY A 1 157 ? -2.502 -1.413 14.003 1.00 93.94 157 GLY A N 1
ATOM 1195 C CA . GLY A 1 157 ? -2.078 -0.141 13.456 1.00 93.94 157 GLY A CA 1
ATOM 1196 C C . GLY A 1 157 ? -1.778 0.895 14.513 1.00 93.94 157 GLY A C 1
ATOM 1197 O O . GLY A 1 157 ? -1.177 0.600 15.548 1.00 93.94 157 GLY A O 1
ATOM 1198 N N . THR A 1 158 ? -2.196 2.123 14.240 1.00 91.75 158 THR A N 1
ATOM 1199 C CA . THR A 1 158 ? -1.869 3.250 15.095 1.00 91.75 158 THR A CA 1
ATOM 1200 C C . THR A 1 158 ? -3.044 4.201 15.274 1.00 91.75 158 THR A C 1
ATOM 1202 O O . THR A 1 158 ? -3.822 4.448 14.348 1.00 91.75 158 THR A O 1
ATOM 1205 N N . ASP A 1 159 ? -3.157 4.735 16.488 1.00 90.81 159 ASP A N 1
ATOM 1206 C CA . ASP A 1 159 ? -4.098 5.797 16.812 1.00 90.81 159 ASP A CA 1
ATOM 1207 C C . ASP A 1 159 ? -3.425 7.162 16.643 1.00 90.81 159 ASP A C 1
ATOM 1209 O O . ASP A 1 159 ? -2.344 7.429 17.170 1.00 90.81 159 ASP A O 1
ATOM 1213 N N . HIS A 1 160 ? -4.117 8.060 15.957 1.00 87.00 160 HIS A N 1
ATOM 1214 C CA . HIS A 1 160 ? -3.773 9.463 15.798 1.00 87.00 160 HIS A CA 1
ATOM 1215 C C . HIS A 1 160 ? -4.805 10.305 16.528 1.00 87.00 160 HIS A C 1
ATOM 1217 O O . HIS A 1 160 ? -6.009 10.104 16.377 1.00 87.00 160 HIS A O 1
ATOM 1223 N N . VAL A 1 161 ? -4.360 11.317 17.269 1.00 87.81 161 VAL A N 1
ATOM 1224 C CA . VAL A 1 161 ? -5.274 12.286 17.881 1.00 87.81 161 VAL A CA 1
ATOM 1225 C C . VAL A 1 161 ? -4.995 13.673 17.340 1.00 87.81 161 VAL A C 1
ATOM 1227 O O . VAL A 1 161 ? -3.934 14.248 17.570 1.00 87.81 161 VAL A O 1
ATOM 1230 N N . PHE A 1 162 ? -5.992 14.259 16.687 1.00 85.81 162 PHE A N 1
ATOM 1231 C CA . PHE A 1 162 ? -5.923 15.619 16.165 1.00 85.81 162 PHE A CA 1
ATOM 1232 C C . PHE A 1 162 ? -7.145 16.437 16.582 1.00 85.81 162 PHE A C 1
ATOM 1234 O O . PHE A 1 162 ? -8.072 15.956 17.239 1.00 85.81 162 PHE A O 1
ATOM 1241 N N . ARG A 1 163 ? -7.125 17.729 16.252 1.00 86.06 163 ARG A N 1
ATOM 1242 C CA . ARG A 1 163 ? -8.252 18.637 16.470 1.00 86.06 163 ARG A CA 1
ATOM 1243 C C . ARG A 1 163 ? -8.827 19.073 15.130 1.00 86.06 163 ARG A C 1
ATOM 1245 O O . ARG A 1 163 ? -8.114 19.674 14.337 1.00 86.06 163 ARG A O 1
ATOM 1252 N N . LEU A 1 164 ? -10.119 18.833 14.922 1.00 83.00 164 LEU A N 1
ATOM 1253 C CA . LEU A 1 164 ? -10.893 19.399 13.816 1.00 83.00 164 LEU A CA 1
ATOM 1254 C C . LEU A 1 164 ? -11.867 20.423 14.390 1.00 83.00 164 LEU A C 1
ATOM 1256 O O . LEU A 1 164 ?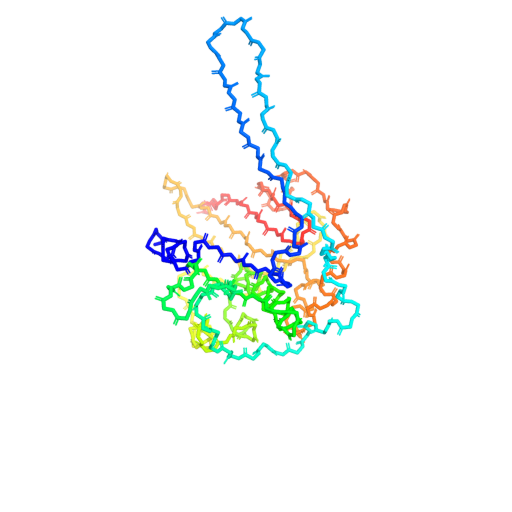 -12.716 20.074 15.207 1.00 83.00 164 LEU A O 1
ATOM 1260 N N . ASN A 1 165 ? -11.727 21.693 14.002 1.00 85.31 165 ASN A N 1
ATOM 1261 C CA . ASN A 1 165 ? -12.569 22.793 14.493 1.00 85.31 165 ASN A CA 1
ATOM 1262 C C . ASN A 1 165 ? -12.679 22.835 16.034 1.00 85.31 165 ASN A C 1
ATOM 1264 O O . ASN A 1 165 ? -13.757 23.004 16.596 1.00 85.31 165 ASN A O 1
ATOM 1268 N N . GLY A 1 166 ? -11.561 22.607 16.734 1.00 83.62 166 GLY A N 1
ATOM 1269 C CA . GLY A 1 166 ? -11.503 22.577 18.203 1.00 83.62 166 GLY A CA 1
ATOM 1270 C C . GLY A 1 166 ? -11.979 21.271 18.857 1.00 83.62 166 GLY A C 1
ATOM 1271 O O . GLY A 1 166 ? -11.713 21.056 20.039 1.00 83.62 166 GLY A O 1
ATOM 1272 N N . VAL A 1 167 ? -12.602 20.359 18.107 1.00 86.75 167 VAL A N 1
ATOM 1273 C CA . VAL A 1 167 ? -13.039 19.044 18.597 1.00 86.75 167 VAL A CA 1
ATOM 1274 C C . VAL A 1 167 ? -11.894 18.046 18.485 1.00 86.75 167 VAL A C 1
ATOM 1276 O O . VAL A 1 167 ? -11.311 17.888 17.414 1.00 86.75 167 VAL A O 1
ATOM 1279 N N . ARG A 1 168 ? -11.578 17.345 19.582 1.00 90.19 168 ARG A N 1
ATOM 1280 C CA . ARG A 1 168 ? -10.618 16.235 19.550 1.00 90.19 168 ARG A CA 1
ATOM 1281 C C . ARG A 1 168 ? -11.238 15.041 18.829 1.00 90.19 168 ARG A C 1
ATOM 1283 O O . ARG A 1 168 ? -12.309 14.562 19.209 1.00 90.19 168 ARG A O 1
ATOM 1290 N N . VAL A 1 169 ? -10.542 14.570 17.810 1.00 90.88 169 VAL A N 1
ATOM 1291 C CA . VAL A 1 169 ? -10.897 13.394 17.025 1.00 90.88 169 VAL A CA 1
ATOM 1292 C C . VAL A 1 169 ? -9.745 12.414 17.141 1.00 90.88 169 VAL A C 1
ATOM 1294 O O . VAL A 1 169 ? -8.580 12.801 17.063 1.00 90.88 169 VAL A O 1
ATOM 1297 N N . GLU A 1 170 ? -10.099 11.165 17.386 1.00 92.31 170 GLU A N 1
ATOM 1298 C CA . GLU A 1 170 ? -9.204 10.026 17.293 1.00 92.31 170 GLU A CA 1
ATOM 1299 C C . GLU A 1 170 ? -9.435 9.361 15.944 1.00 92.31 170 GLU A C 1
ATOM 1301 O O . GLU A 1 170 ? -10.583 9.146 15.544 1.00 92.31 170 GLU A O 1
ATOM 1306 N N . ALA A 1 171 ? -8.346 9.081 15.246 1.00 92.56 171 ALA A N 1
ATOM 1307 C CA . ALA A 1 171 ? -8.330 8.347 14.003 1.00 92.56 171 ALA A CA 1
ATOM 1308 C C . ALA A 1 171 ? -7.450 7.122 14.172 1.00 92.56 171 ALA A C 1
ATOM 1310 O O . ALA A 1 171 ? -6.279 7.258 14.497 1.00 92.56 171 ALA A O 1
ATOM 1311 N N . PHE A 1 172 ? -7.999 5.953 13.907 1.00 94.81 172 PHE A N 1
ATOM 1312 C CA . PHE A 1 172 ? -7.234 4.730 13.802 1.00 94.81 172 PHE A CA 1
ATOM 1313 C C . PHE A 1 172 ? -6.946 4.450 12.328 1.00 94.81 172 PHE A C 1
ATOM 1315 O O . PHE A 1 172 ? -7.870 4.483 11.510 1.00 94.81 172 PHE A O 1
ATOM 1322 N N . SER A 1 173 ? -5.686 4.177 11.998 1.00 94.69 173 SER A N 1
ATOM 1323 C CA . SER A 1 173 ? -5.268 3.646 10.699 1.00 94.69 173 SER A CA 1
ATOM 1324 C C . SER A 1 173 ? -4.596 2.295 10.909 1.00 94.69 173 SER A C 1
ATOM 1326 O O . SER A 1 173 ? -3.650 2.182 11.690 1.00 94.69 173 SER A O 1
ATOM 1328 N N . GLY A 1 174 ? -5.094 1.260 10.236 1.00 95.88 174 GLY A N 1
ATOM 1329 C CA . GLY A 1 174 ? -4.637 -0.104 10.470 1.00 95.88 174 GLY A CA 1
ATOM 1330 C C . GLY A 1 174 ? -4.805 -1.031 9.278 1.00 95.88 174 GLY A C 1
ATOM 1331 O O . GLY A 1 174 ? -5.371 -0.664 8.250 1.00 95.88 174 GLY A O 1
ATOM 1332 N N . LEU A 1 175 ? -4.313 -2.250 9.452 1.00 97.06 175 LEU A N 1
ATOM 1333 C CA . LEU A 1 175 ? -4.407 -3.360 8.512 1.00 97.06 175 LEU A CA 1
ATOM 1334 C C . LEU A 1 175 ? -4.952 -4.577 9.264 1.00 97.06 175 LEU A C 1
ATOM 1336 O O . LEU A 1 175 ? -4.691 -4.726 10.461 1.00 97.06 175 LEU A O 1
ATOM 1340 N N . ALA A 1 176 ? -5.749 -5.414 8.599 1.00 97.31 176 ALA A N 1
ATOM 1341 C CA . ALA A 1 176 ? -6.265 -6.636 9.213 1.00 97.31 176 ALA A CA 1
ATOM 1342 C C . ALA A 1 176 ? -5.111 -7.471 9.796 1.00 97.31 176 ALA A C 1
ATOM 1344 O O . ALA A 1 176 ? -4.083 -7.612 9.140 1.00 97.31 176 ALA A O 1
ATOM 1345 N N . GLU A 1 177 ? -5.278 -7.994 11.015 1.00 96.44 177 GLU A N 1
ATOM 1346 C CA . GLU A 1 177 ? -4.198 -8.630 11.798 1.00 96.44 177 GLU A CA 1
ATOM 1347 C C . GLU A 1 177 ? -3.445 -9.706 10.993 1.00 96.44 177 GLU A C 1
ATOM 1349 O O . GLU A 1 177 ? -2.223 -9.645 10.885 1.00 96.44 177 GLU A O 1
ATOM 1354 N N . ASP A 1 178 ? -4.168 -10.609 10.327 1.00 95.75 178 ASP A N 1
ATOM 1355 C CA . ASP A 1 178 ? -3.567 -11.688 9.528 1.00 95.75 178 ASP A CA 1
ATOM 1356 C C . ASP A 1 178 ? -2.733 -11.153 8.342 1.00 95.75 178 ASP A C 1
ATOM 1358 O O . ASP A 1 178 ? -1.621 -11.615 8.071 1.00 95.75 178 ASP A O 1
ATOM 1362 N N . LEU A 1 179 ? -3.226 -10.105 7.673 1.00 97.62 179 LEU A N 1
ATOM 1363 C CA . LEU A 1 179 ? -2.540 -9.460 6.549 1.00 97.62 179 LEU A CA 1
ATOM 1364 C C . LEU A 1 179 ? -1.331 -8.638 7.012 1.00 97.62 179 LEU A C 1
ATOM 1366 O O . LEU A 1 179 ? -0.289 -8.629 6.350 1.00 97.62 179 LEU A O 1
ATOM 1370 N N . PHE A 1 180 ? -1.452 -7.976 8.164 1.00 95.94 180 PHE A N 1
ATOM 1371 C CA . PHE A 1 180 ? -0.350 -7.279 8.814 1.00 95.94 180 PHE A CA 1
ATOM 1372 C C . PHE A 1 180 ? 0.773 -8.245 9.168 1.00 95.94 180 PHE A C 1
ATOM 1374 O O . PHE A 1 180 ? 1.933 -7.944 8.910 1.00 95.94 180 PHE A O 1
ATOM 1381 N N . ASP A 1 181 ? 0.451 -9.426 9.685 1.00 95.12 181 ASP A N 1
ATOM 1382 C CA . ASP A 1 181 ? 1.436 -10.433 10.062 1.00 95.12 181 ASP A CA 1
ATOM 1383 C C . ASP A 1 181 ? 2.245 -10.948 8.864 1.00 95.12 181 ASP A C 1
ATOM 1385 O O . ASP A 1 181 ? 3.443 -11.214 8.981 1.00 95.12 181 ASP A O 1
ATOM 1389 N N . HIS A 1 182 ? 1.646 -11.051 7.678 1.00 97.44 182 HIS A N 1
ATOM 1390 C CA . HIS A 1 182 ? 2.395 -11.340 6.453 1.00 97.44 182 HIS A CA 1
ATOM 1391 C C . HIS A 1 182 ? 3.394 -10.241 6.107 1.00 97.44 182 HIS A C 1
ATOM 1393 O O . HIS A 1 182 ? 4.567 -10.538 5.873 1.00 97.44 182 HIS A O 1
ATOM 1399 N N . LEU A 1 183 ? 2.962 -8.980 6.130 1.00 96.00 183 LEU A N 1
ATOM 1400 C CA . LEU A 1 183 ? 3.839 -7.852 5.828 1.00 96.00 183 LEU A CA 1
ATOM 1401 C C . LEU A 1 183 ? 4.837 -7.549 6.953 1.00 96.00 183 LEU A C 1
ATOM 1403 O O . LEU A 1 183 ? 5.920 -7.025 6.712 1.00 96.00 183 LEU A O 1
ATOM 1407 N N . ARG A 1 184 ? 4.557 -7.903 8.198 1.00 93.06 184 ARG A N 1
ATOM 1408 C CA . ARG A 1 184 ? 5.558 -7.838 9.261 1.00 93.06 184 ARG A CA 1
ATOM 1409 C C . ARG A 1 184 ? 6.695 -8.819 8.981 1.00 93.06 184 ARG A C 1
ATOM 1411 O O . ARG A 1 184 ? 7.855 -8.450 9.149 1.00 93.06 184 ARG A O 1
ATOM 1418 N N . ASP A 1 185 ? 6.355 -10.018 8.515 1.00 94.00 185 ASP A N 1
ATOM 1419 C CA . ASP A 1 185 ? 7.286 -11.133 8.321 1.00 94.00 185 ASP A CA 1
ATOM 1420 C C . ASP A 1 185 ? 7.951 -11.156 6.925 1.00 94.00 185 ASP A C 1
ATOM 1422 O O . ASP A 1 185 ? 8.659 -12.109 6.599 1.00 94.00 185 ASP A O 1
ATOM 1426 N N . GLY A 1 186 ? 7.729 -10.137 6.086 1.00 94.31 186 GLY A N 1
ATOM 1427 C CA . GLY A 1 186 ? 8.328 -10.050 4.747 1.00 94.31 186 GLY A CA 1
ATOM 1428 C C . GLY A 1 186 ? 7.651 -10.910 3.670 1.00 94.31 186 GLY A C 1
ATOM 1429 O O . GLY A 1 186 ? 8.209 -11.068 2.588 1.00 94.31 186 GLY A O 1
ATOM 1430 N N . ARG A 1 187 ? 6.467 -11.475 3.945 1.00 96.88 187 ARG A N 1
ATOM 1431 C CA . ARG A 1 187 ? 5.712 -12.359 3.034 1.00 96.88 187 ARG A CA 1
ATOM 1432 C C . ARG A 1 187 ? 4.763 -11.552 2.143 1.00 96.88 187 ARG A C 1
ATOM 1434 O O . ARG A 1 187 ? 3.542 -11.597 2.309 1.00 96.88 187 ARG A O 1
ATOM 1441 N N . VAL A 1 188 ? 5.324 -10.791 1.210 1.00 96.31 188 VAL A N 1
ATOM 1442 C CA . VAL A 1 188 ? 4.576 -9.926 0.283 1.00 96.31 188 VAL A CA 1
ATOM 1443 C C . VAL A 1 188 ? 3.666 -10.749 -0.630 1.00 96.31 188 VAL A C 1
ATOM 1445 O O . VAL A 1 188 ? 2.530 -10.354 -0.887 1.00 96.31 188 VAL A O 1
ATOM 1448 N N . GLU A 1 189 ? 4.132 -11.905 -1.100 1.00 95.50 189 GLU A N 1
ATOM 1449 C CA . GLU A 1 189 ? 3.352 -12.789 -1.978 1.00 95.50 189 GLU A CA 1
ATOM 1450 C C . GLU A 1 189 ? 2.093 -13.298 -1.278 1.00 95.50 189 GLU A C 1
ATOM 1452 O O . GLU A 1 189 ? 0.993 -13.208 -1.830 1.00 95.50 189 GLU A O 1
ATOM 1457 N N . GLN A 1 190 ? 2.250 -13.759 -0.035 1.00 97.44 190 GLN A N 1
ATOM 1458 C CA . GLN A 1 190 ? 1.139 -14.261 0.765 1.00 97.44 190 GLN A CA 1
ATOM 1459 C C . GLN A 1 190 ? 0.135 -13.151 1.079 1.00 97.44 190 GLN A C 1
ATOM 1461 O O . GLN A 1 190 ? -1.062 -13.347 0.885 1.00 97.44 190 GLN A O 1
ATOM 1466 N N . TYR A 1 191 ? 0.618 -11.963 1.468 1.00 97.75 191 TYR A N 1
ATOM 1467 C CA . TYR A 1 191 ? -0.240 -10.795 1.664 1.00 97.75 191 TYR A CA 1
ATOM 1468 C C . TYR A 1 191 ? -1.105 -10.514 0.426 1.00 97.75 191 TYR A C 1
ATOM 1470 O O . TYR A 1 191 ? -2.325 -10.413 0.540 1.00 97.75 191 TYR A O 1
ATOM 1478 N N . ARG A 1 192 ? -0.499 -10.426 -0.768 1.00 95.19 192 ARG A N 1
ATOM 1479 C CA . ARG A 1 192 ? -1.234 -10.106 -2.005 1.00 95.19 192 ARG A CA 1
ATOM 1480 C C . ARG A 1 192 ? -2.252 -11.184 -2.353 1.00 95.19 192 ARG A C 1
ATOM 1482 O O . ARG A 1 192 ? -3.358 -10.857 -2.781 1.00 95.19 192 ARG A O 1
ATOM 1489 N N . HIS A 1 193 ? -1.886 -12.451 -2.176 1.00 95.69 193 HIS A N 1
ATOM 1490 C CA . HIS A 1 193 ? -2.779 -13.574 -2.430 1.00 95.69 193 HIS A CA 1
ATOM 1491 C C . HIS A 1 193 ? -4.012 -13.528 -1.519 1.00 95.69 193 HIS A C 1
ATOM 1493 O O . HIS A 1 193 ? -5.144 -13.592 -2.003 1.00 95.69 193 HIS A O 1
ATOM 1499 N N . GLU A 1 194 ? -3.802 -13.364 -0.213 1.00 97.38 194 GLU A N 1
ATOM 1500 C CA . GLU A 1 194 ? -4.885 -13.359 0.769 1.00 97.38 194 GLU A CA 1
ATOM 1501 C C . GLU A 1 194 ? -5.735 -12.090 0.703 1.00 97.38 194 GLU A C 1
ATOM 1503 O O . GLU A 1 194 ? -6.962 -12.183 0.708 1.00 97.38 194 GLU A O 1
ATOM 1508 N N . ALA A 1 195 ? -5.125 -10.913 0.539 1.00 96.81 195 ALA A N 1
ATOM 1509 C CA . ALA A 1 195 ? -5.862 -9.668 0.330 1.00 96.81 195 ALA A CA 1
ATOM 1510 C C . ALA A 1 195 ? -6.765 -9.767 -0.911 1.00 96.81 195 ALA A C 1
ATOM 1512 O O . ALA A 1 195 ? -7.948 -9.428 -0.861 1.00 96.81 195 ALA A O 1
ATOM 1513 N N .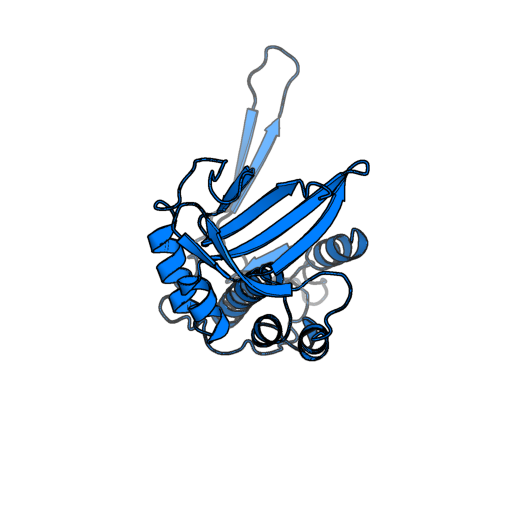 HIS A 1 196 ? -6.252 -10.328 -2.012 1.00 95.50 196 HIS A N 1
ATOM 1514 C CA . HIS A 1 196 ? -7.044 -10.559 -3.218 1.00 95.50 196 HIS A CA 1
ATOM 1515 C C . HIS A 1 196 ? -8.194 -11.551 -2.992 1.00 95.50 196 HIS A C 1
ATOM 1517 O O . HIS A 1 196 ? -9.271 -11.347 -3.555 1.00 95.50 196 HIS A O 1
ATOM 1523 N N . ALA A 1 197 ? -7.996 -12.603 -2.194 1.00 96.06 197 ALA A N 1
ATOM 1524 C CA . ALA A 1 197 ? -9.054 -13.554 -1.846 1.00 96.06 197 ALA A CA 1
ATOM 1525 C C . ALA A 1 197 ? -10.133 -12.928 -0.942 1.00 96.06 197 ALA A C 1
ATOM 1527 O O . ALA A 1 197 ? -11.311 -13.262 -1.061 1.00 96.06 197 ALA A O 1
ATOM 1528 N N . LEU A 1 198 ? -9.743 -11.998 -0.067 1.00 92.44 198 LEU A N 1
ATOM 1529 C CA . LEU A 1 198 ? -10.627 -11.336 0.895 1.00 92.44 198 LEU A CA 1
ATOM 1530 C C . LEU A 1 198 ? -11.326 -10.086 0.353 1.00 92.44 198 LEU A C 1
ATOM 1532 O O . LEU A 1 198 ? -12.234 -9.590 1.019 1.00 92.44 198 LEU A O 1
ATOM 1536 N N . ARG A 1 199 ? -10.941 -9.583 -0.824 1.00 92.50 199 ARG A N 1
ATOM 1537 C CA . ARG A 1 199 ? -11.358 -8.274 -1.362 1.00 92.50 199 ARG A CA 1
ATOM 1538 C C . ARG A 1 199 ? -12.870 -8.002 -1.336 1.00 92.50 199 ARG A C 1
ATOM 1540 O O . ARG A 1 199 ? -13.271 -6.872 -1.091 1.00 92.50 199 ARG A O 1
ATOM 1547 N N . ASP A 1 200 ? -13.685 -9.038 -1.546 1.00 92.62 200 ASP A N 1
ATOM 1548 C CA . ASP A 1 200 ? -15.150 -8.951 -1.641 1.00 92.62 200 ASP A CA 1
ATOM 1549 C C . ASP A 1 200 ? -15.842 -9.383 -0.327 1.00 92.62 200 ASP A C 1
ATOM 1551 O O . ASP A 1 200 ? -17.062 -9.501 -0.263 1.00 92.62 200 ASP A O 1
ATOM 1555 N N . SER A 1 201 ? -15.064 -9.652 0.731 1.00 91.19 201 SER A N 1
ATOM 1556 C CA . SER A 1 201 ? -15.534 -10.172 2.029 1.00 91.19 201 SER A CA 1
ATOM 1557 C C . SER A 1 201 ? -15.621 -9.119 3.139 1.00 91.19 201 SER A C 1
ATOM 1559 O O . SER A 1 201 ? -15.955 -9.445 4.284 1.00 91.19 201 SER A O 1
ATOM 1561 N N . TRP A 1 202 ? -15.231 -7.879 2.845 1.00 91.94 202 TRP A N 1
ATOM 1562 C CA . TRP A 1 202 ? -15.223 -6.794 3.821 1.00 91.94 202 TRP A CA 1
ATOM 1563 C C . TRP A 1 202 ? -16.628 -6.227 4.011 1.00 91.94 202 TRP A C 1
ATOM 1565 O O . TRP A 1 202 ? -17.396 -6.113 3.058 1.00 91.94 202 TRP A O 1
ATOM 1575 N N . ASP A 1 203 ? -16.958 -5.881 5.257 1.00 89.50 203 ASP A N 1
ATOM 1576 C CA . ASP A 1 203 ? -18.212 -5.198 5.565 1.00 89.50 203 ASP A CA 1
ATOM 1577 C C . ASP A 1 203 ? -18.213 -3.815 4.897 1.00 89.50 203 ASP A C 1
ATOM 1579 O O . ASP A 1 203 ? -17.203 -3.108 4.901 1.00 89.50 203 ASP A O 1
ATOM 1583 N N . THR A 1 204 ? -19.340 -3.450 4.296 1.00 88.75 204 THR A N 1
ATOM 1584 C CA . THR A 1 204 ? -19.530 -2.163 3.621 1.00 88.75 204 THR A CA 1
ATOM 1585 C C . THR A 1 204 ? -20.269 -1.152 4.490 1.00 88.75 204 THR A C 1
ATOM 1587 O O . THR A 1 204 ? -20.470 -0.022 4.043 1.00 88.75 204 THR A O 1
ATOM 1590 N N . ASP A 1 205 ? -20.726 -1.541 5.687 1.00 93.81 205 ASP A N 1
ATOM 1591 C CA . ASP A 1 205 ? -21.339 -0.607 6.629 1.00 93.81 205 ASP A CA 1
ATOM 1592 C C . ASP A 1 205 ? -20.307 0.469 7.015 1.00 93.81 205 ASP A C 1
ATOM 1594 O O . ASP A 1 205 ? -19.260 0.152 7.582 1.00 93.81 205 ASP A O 1
ATOM 1598 N N . PRO A 1 206 ? -20.564 1.755 6.714 1.00 94.50 206 PRO A N 1
ATOM 1599 C CA . PRO A 1 206 ? -19.627 2.824 7.021 1.00 94.50 206 PRO A CA 1
ATOM 1600 C C . PRO A 1 206 ? -19.581 3.166 8.517 1.00 94.50 206 PRO A C 1
ATOM 1602 O O . PRO A 1 206 ? -18.955 4.163 8.878 1.00 94.50 206 PRO A O 1
ATOM 1605 N N . TRP A 1 207 ? -20.271 2.431 9.395 1.00 96.31 207 TRP A N 1
ATOM 1606 C CA . TRP A 1 207 ? -20.343 2.703 10.827 1.00 96.31 207 TRP A CA 1
ATOM 1607 C C . TRP A 1 207 ? -20.170 1.442 11.681 1.00 96.31 207 TRP A C 1
ATOM 1609 O O . TRP A 1 207 ? -20.957 0.505 11.602 1.00 96.31 207 TRP A O 1
ATOM 1619 N N . ASP A 1 208 ? -19.228 1.469 12.628 1.00 96.12 208 ASP A N 1
ATOM 1620 C CA . ASP A 1 208 ? -19.081 0.397 13.617 1.00 96.12 208 ASP A CA 1
ATOM 1621 C C . ASP A 1 208 ? -19.633 0.820 14.990 1.00 96.12 208 ASP A C 1
ATOM 1623 O O . ASP A 1 208 ? -19.244 1.835 15.583 1.00 96.12 208 ASP A O 1
ATOM 1627 N N . ALA A 1 209 ? -20.554 0.019 15.532 1.00 93.00 209 ALA A N 1
ATOM 1628 C CA . ALA A 1 209 ? -21.224 0.306 16.800 1.00 93.00 209 ALA A CA 1
ATOM 1629 C C . ALA A 1 209 ? -20.293 0.225 18.025 1.00 93.00 209 ALA A C 1
ATOM 1631 O O . ALA A 1 209 ? -20.512 0.940 19.010 1.00 93.00 209 ALA A O 1
ATOM 1632 N N . LYS A 1 210 ? -19.261 -0.628 17.988 1.00 92.12 210 LYS A N 1
ATOM 1633 C CA . LYS A 1 210 ? -18.305 -0.812 19.091 1.00 92.12 210 LYS A CA 1
ATOM 1634 C C . LYS A 1 210 ? -17.296 0.337 19.127 1.00 92.12 210 LYS A C 1
ATOM 1636 O O . LYS A 1 210 ? -17.025 0.877 20.199 1.00 92.12 210 LYS A O 1
ATOM 1641 N N . TRP A 1 211 ? -16.805 0.746 17.963 1.00 93.56 211 TRP A N 1
ATOM 1642 C CA . TRP A 1 211 ? -15.954 1.908 17.738 1.00 93.56 211 TRP A CA 1
ATOM 1643 C C . TRP A 1 211 ? -16.697 3.226 17.986 1.00 93.56 211 TRP A C 1
ATOM 1645 O O . TRP A 1 211 ? -16.111 4.175 18.514 1.00 93.56 211 TRP A O 1
ATOM 1655 N N . ARG A 1 212 ? -18.007 3.250 17.693 1.00 93.31 212 ARG A N 1
ATOM 1656 C CA . ARG A 1 212 ? -18.918 4.404 17.807 1.00 93.31 212 ARG A CA 1
ATOM 1657 C C . ARG A 1 212 ? -18.553 5.545 16.862 1.00 93.31 212 ARG A C 1
ATOM 1659 O O . ARG A 1 212 ? -18.542 6.715 17.262 1.00 93.31 212 ARG A O 1
ATOM 1666 N N . GLY A 1 213 ? -18.255 5.206 15.618 1.00 94.19 213 GLY A N 1
ATOM 1667 C CA . GLY A 1 213 ? -17.829 6.184 14.634 1.00 94.19 213 GLY A CA 1
ATOM 1668 C C . GLY A 1 213 ? -17.789 5.627 13.219 1.00 94.19 213 GLY A C 1
ATOM 1669 O O . GLY A 1 213 ? -17.971 4.421 13.035 1.00 94.19 213 GLY A O 1
ATOM 1670 N N . PRO A 1 214 ? -17.556 6.502 12.228 1.00 96.12 214 PRO A N 1
ATOM 1671 C CA . PRO A 1 214 ? -17.417 6.075 10.854 1.00 96.12 214 PRO A CA 1
ATOM 1672 C C . PRO A 1 214 ? -16.153 5.239 10.647 1.00 96.12 214 PRO A C 1
ATOM 1674 O O . PRO A 1 214 ? -15.105 5.506 11.247 1.00 96.12 214 PRO A O 1
ATOM 1677 N N . VAL A 1 215 ? -16.274 4.264 9.756 1.00 96.88 215 VAL A N 1
ATOM 1678 C CA . VAL A 1 215 ? -15.245 3.310 9.357 1.00 96.88 215 VAL A CA 1
ATOM 1679 C C . VAL A 1 215 ? -15.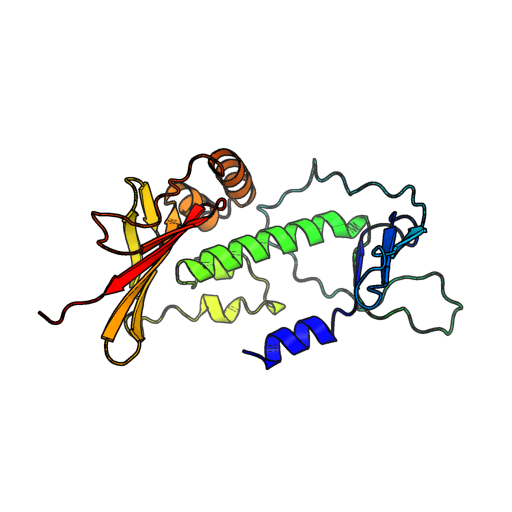198 3.254 7.833 1.00 96.88 215 VAL A C 1
ATOM 1681 O O . VAL A 1 215 ? -16.225 3.294 7.163 1.00 96.88 215 VAL A O 1
ATOM 1684 N N . SER A 1 216 ? -13.992 3.169 7.286 1.00 96.00 216 SER A N 1
ATOM 1685 C CA . SER A 1 216 ? -13.734 2.871 5.883 1.00 96.00 216 SER A CA 1
ATOM 1686 C C . SER A 1 216 ? -12.840 1.643 5.820 1.00 96.00 216 SER A C 1
ATOM 1688 O O . SER A 1 216 ? -11.702 1.700 6.285 1.00 96.00 216 SER A O 1
ATOM 1690 N N . LEU A 1 217 ? -13.355 0.556 5.250 1.00 95.75 217 LEU A N 1
ATOM 1691 C CA . LEU A 1 217 ? -12.602 -0.657 4.942 1.00 95.75 217 LEU A CA 1
ATOM 1692 C C . LEU A 1 217 ? -12.282 -0.689 3.451 1.00 95.75 217 LEU A C 1
ATOM 1694 O O . LEU A 1 217 ? -13.129 -0.338 2.629 1.00 95.75 217 LEU A O 1
ATOM 1698 N N . HIS A 1 218 ? -11.065 -1.097 3.109 1.00 94.88 218 HIS A N 1
ATOM 1699 C CA . HIS A 1 218 ? -10.611 -1.162 1.726 1.00 94.88 218 HIS A CA 1
ATOM 1700 C C . HIS A 1 218 ? -10.295 -2.614 1.318 1.00 94.88 218 HIS A C 1
ATOM 1702 O O . HIS A 1 218 ? -9.939 -3.424 2.178 1.00 94.88 218 HIS A O 1
ATOM 1708 N N . PRO A 1 219 ? -10.415 -2.979 0.025 1.00 94.75 219 PRO A N 1
ATOM 1709 C CA . PRO A 1 219 ? -10.192 -4.352 -0.441 1.00 94.75 219 PRO A CA 1
ATOM 1710 C C . PRO A 1 219 ? -8.823 -4.953 -0.095 1.00 94.75 219 PRO A C 1
ATOM 1712 O O . PRO A 1 219 ? -8.712 -6.164 0.077 1.00 94.75 219 PRO A O 1
ATOM 1715 N N . ASP A 1 220 ? -7.804 -4.106 0.044 1.00 95.12 220 ASP A N 1
ATOM 1716 C CA . ASP A 1 220 ? -6.437 -4.452 0.462 1.00 95.12 220 ASP A CA 1
ATOM 1717 C C . ASP A 1 220 ? -6.305 -4.803 1.963 1.00 95.12 220 ASP A C 1
ATOM 1719 O O . ASP A 1 220 ? -5.215 -5.142 2.433 1.00 95.12 220 ASP A O 1
ATOM 1723 N N . GLY A 1 221 ? -7.417 -4.747 2.707 1.00 96.12 221 GLY A N 1
ATOM 1724 C CA . GLY A 1 221 ? -7.514 -5.067 4.127 1.00 96.12 221 GLY A CA 1
ATOM 1725 C C . GLY A 1 221 ? -7.212 -3.905 5.067 1.00 96.12 221 GLY A C 1
ATOM 1726 O O . GLY A 1 221 ? -7.179 -4.112 6.285 1.00 96.12 221 GLY A O 1
ATOM 1727 N N . THR A 1 222 ? -6.975 -2.701 4.543 1.00 97.12 222 THR A N 1
ATOM 1728 C CA . THR A 1 222 ? -6.784 -1.508 5.368 1.00 97.12 222 THR A CA 1
ATOM 1729 C C . THR A 1 222 ? -8.094 -1.014 5.970 1.00 97.12 222 THR A C 1
ATOM 1731 O O . THR A 1 222 ? -9.183 -1.173 5.410 1.00 97.12 222 THR A O 1
ATOM 1734 N N . VAL A 1 223 ? -7.976 -0.390 7.141 1.00 97.00 223 VAL A N 1
ATOM 1735 C CA . VAL A 1 223 ? -9.071 0.286 7.827 1.00 97.00 223 VAL A CA 1
ATOM 1736 C C . VAL A 1 223 ? -8.663 1.694 8.225 1.00 97.00 223 VAL A C 1
ATOM 1738 O O . VAL A 1 223 ? -7.568 1.924 8.743 1.00 97.00 223 VAL A O 1
ATOM 1741 N N . MET A 1 224 ? -9.584 2.632 8.042 1.00 96.69 224 MET A N 1
ATOM 1742 C CA . MET A 1 224 ? -9.541 3.930 8.696 1.00 96.69 224 MET A CA 1
ATOM 1743 C C . MET A 1 224 ? -10.818 4.121 9.503 1.00 96.69 224 MET A C 1
ATOM 1745 O O . MET A 1 224 ? -11.915 4.015 8.960 1.00 96.69 224 MET A O 1
ATOM 1749 N N . ALA A 1 225 ? -10.690 4.425 10.789 1.00 96.12 225 ALA A N 1
ATOM 1750 C CA . ALA A 1 225 ? -11.832 4.625 11.671 1.00 96.12 225 ALA A CA 1
ATOM 1751 C C . ALA A 1 225 ? -11.684 5.935 12.440 1.00 96.12 225 ALA A C 1
ATOM 1753 O O . ALA A 1 225 ? -10.621 6.226 12.975 1.00 96.12 225 ALA A O 1
ATOM 1754 N N . LEU A 1 226 ? -12.742 6.742 12.506 1.00 94.94 226 LEU A N 1
ATOM 1755 C CA . LEU A 1 226 ? -12.716 8.032 13.203 1.00 94.94 226 LEU A CA 1
ATOM 1756 C C . LEU A 1 226 ? -13.711 8.021 14.351 1.00 94.94 226 LEU A C 1
ATOM 1758 O O . LEU A 1 226 ? -14.814 7.508 14.203 1.00 94.94 226 LEU A O 1
ATOM 1762 N N . ARG A 1 227 ? -13.378 8.628 15.487 1.00 93.31 227 ARG A N 1
ATOM 1763 C CA . ARG A 1 227 ? -14.359 8.905 16.542 1.00 93.31 227 ARG A CA 1
ATOM 1764 C C . ARG A 1 227 ? -14.056 10.201 17.267 1.00 93.31 227 ARG A C 1
ATOM 1766 O O . ARG A 1 227 ? -12.918 10.651 17.373 1.00 93.31 227 ARG A O 1
ATOM 1773 N N . ARG A 1 228 ? -15.102 10.823 17.803 1.00 91.19 228 ARG A N 1
ATOM 1774 C CA . ARG A 1 228 ? -14.947 12.000 18.663 1.00 91.19 228 ARG A CA 1
ATOM 1775 C C . ARG A 1 228 ? -14.478 11.557 20.042 1.00 91.19 228 ARG A C 1
ATOM 1777 O O . ARG A 1 228 ? -15.161 10.771 20.697 1.00 91.19 228 ARG A O 1
ATOM 1784 N N . LEU A 1 229 ? -13.391 12.146 20.524 1.00 84.56 229 LEU A N 1
ATOM 1785 C CA . LEU A 1 229 ? -12.998 12.026 21.922 1.00 84.56 229 LEU A CA 1
ATOM 1786 C C . LEU A 1 229 ? -13.869 12.979 22.741 1.00 84.56 229 LEU A C 1
ATOM 1788 O O . LEU A 1 229 ? -13.762 14.202 22.615 1.00 84.56 229 LEU A O 1
ATOM 1792 N N . ARG A 1 230 ? -14.769 12.431 23.561 1.00 72.31 230 ARG A N 1
ATOM 1793 C CA . ARG A 1 230 ? -15.488 13.240 24.551 1.00 72.31 230 ARG A CA 1
ATOM 1794 C C . ARG A 1 230 ? -14.504 13.604 25.660 1.00 72.31 230 ARG A C 1
ATOM 1796 O O . ARG A 1 230 ? -13.762 12.744 26.124 1.00 72.31 230 ARG A O 1
ATOM 1803 N N . LEU A 1 231 ? -14.478 14.879 26.045 1.00 57.88 231 LEU A N 1
ATOM 1804 C CA . LEU A 1 231 ? -13.850 15.279 27.301 1.00 57.88 231 LEU A CA 1
ATOM 1805 C C . LEU A 1 231 ? -14.639 14.572 28.408 1.00 57.88 231 LEU A C 1
ATOM 1807 O O . LEU A 1 231 ? -15.860 14.733 28.467 1.00 57.88 231 LEU A O 1
ATOM 1811 N N . GLY A 1 232 ? -13.956 13.705 29.156 1.00 48.12 232 GLY A N 1
ATOM 1812 C CA . GLY A 1 232 ? -14.474 13.175 30.415 1.00 48.12 232 GLY A CA 1
ATOM 1813 C C . GLY A 1 232 ? -14.609 14.279 31.447 1.00 48.12 232 GLY A C 1
ATOM 1814 O O . GLY A 1 232 ? -13.863 15.280 31.326 1.00 48.12 232 GLY A O 1
#

Nearest PDB structures (foldseek):
  4pws-assembly1_A  TM=3.392E-01  e=2.283E+00  Mycobacterium tuberculosis
  5h7z-assembly1_A  TM=3.920E-01  e=6.291E+00  Pseudomonas aeruginosa PAO1
  1lsh-assembly1_B  TM=2.871E-01  e=8.475E+00  Ichthyomyzon unicuspis